Protein AF-A0A7K9Y6D8-F1 (afdb_monomer)

Solvent-accessible surface area (backbone atoms only — not comparable to full-atom values): 14291 Å² total; per-residue (Å²): 138,84,82,92,74,85,84,88,80,86,90,80,81,94,70,81,83,73,79,65,70,73,40,59,19,78,78,81,69,48,74,36,54,62,84,55,43,73,40,67,37,68,28,93,89,66,50,92,52,73,34,49,17,35,65,70,55,34,35,59,66,72,64,76,51,79,84,76,65,78,68,77,77,59,74,56,71,68,55,54,52,52,52,53,51,52,53,51,53,53,51,51,58,60,55,60,57,68,80,74,64,80,87,80,71,94,69,93,61,92,61,70,90,54,54,75,66,56,42,53,50,51,54,50,50,51,52,51,49,63,71,61,46,76,72,74,77,74,51,71,68,56,53,49,52,54,52,49,58,60,50,66,78,60,73,63,82,76,74,48,73,65,56,51,50,32,53,50,24,53,77,69,76,39,78,28,75,92,74,49,77,77,80,76,82,70,76,79,81,83,67,53,72,66,57,53,49,52,52,51,54,47,52,54,51,51,52,52,52,51,54,64,74,69,59,83,70,88,72,90,76,132

InterPro domains:
  IPR011011 Zinc finger, FYVE/PHD-type [SSF57903] (20-78)
  IPR013083 Zinc finger, RING/FYVE/PHD-type [G3DSA:3.30.40.10] (12-75)

Sequence (222 aa):
VPARCLAVLVARELTARFVSPQCGCRSCGRAFCSGCLSCSALVPRCGSAPQKVCKQCYGNLSGQESQNNSAKWSPPENYKKRVAAFEAKQKQLKGQQKADAKPFSHDGSRYRGLTKEDRAIAERLEKLREERKPKSIPSQAEIEARLAALKEDYHGPVPSTQEMEDRLAVLQGRDPPSQAPRPIHQPPDTRSLSQQTDDLLTQLAEEVSIDEHYCPGVQPQG

Organism: NCBI:txid886794

Foldseek 3Di:
DDDPDDDDDDDDDDDDPPPAPFDAALAPRDTDHPVQQPDWADDPPPPRDTDGHGPVVNCVRVVVDPDDPPVVDDPPPVVVVVVVVVVVVVVVVVVVCPPDDDDDDDDDPPCPPDDPVVVVVVVVVVVVVVVPPPPPDPDPVRVVVVVVVVVVVPPDPDDDPLSVQCVVCVVVVHHRPVPDDDPPDDPPDPDDPVVVVVVVVVVVVVVVVVVVVPDDDPDDDD

Radius of gyration: 43.81 Å; Cα contacts (8 Å, |Δi|>4): 101; chains: 1; bounding box: 120×72×81 Å

Mean predicted aligned error: 23.7 Å

Nearest PDB structures (foldseek):
  1wfk-assembly1_A  TM=7.218E-01  e=1.057E-04  Mus musculus

Structure (mmCIF, N/CA/C/O backbone):
data_AF-A0A7K9Y6D8-F1
#
_entry.id   AF-A0A7K9Y6D8-F1
#
loop_
_atom_site.group_PDB
_atom_site.id
_atom_site.type_symbol
_atom_site.label_atom_id
_atom_site.label_alt_id
_atom_site.label_comp_id
_atom_site.label_asym_id
_atom_site.label_entity_id
_atom_site.label_seq_id
_atom_site.pdbx_PDB_ins_code
_atom_site.Cartn_x
_atom_site.Cartn_y
_atom_site.Cartn_z
_atom_site.occupancy
_atom_site.B_iso_or_equiv
_atom_site.auth_seq_id
_atom_site.auth_comp_id
_atom_site.auth_asym_id
_atom_site.auth_atom_id
_atom_site.pdbx_PDB_model_num
ATOM 1 N N . VAL A 1 1 ? -9.571 -44.702 -5.728 1.00 49.19 1 VAL A N 1
ATOM 2 C CA . VAL A 1 1 ? -10.132 -44.083 -4.499 1.00 49.19 1 VAL A CA 1
ATOM 3 C C . VAL A 1 1 ? -11.332 -44.937 -4.129 1.00 49.19 1 VAL A C 1
ATOM 5 O O . VAL A 1 1 ? -12.153 -45.101 -5.023 1.00 49.19 1 VAL A O 1
ATOM 8 N N . PRO A 1 2 ? -11.394 -45.583 -2.946 1.00 44.94 2 PRO A N 1
ATOM 9 C CA . PRO A 1 2 ? -11.865 -44.827 -1.783 1.00 44.94 2 PRO A CA 1
ATOM 10 C C . PRO A 1 2 ? -11.398 -45.291 -0.383 1.00 44.94 2 PRO A C 1
ATOM 12 O O . PRO A 1 2 ? -10.948 -46.408 -0.162 1.00 44.94 2 PRO A O 1
ATOM 15 N N . ALA A 1 3 ? -11.546 -44.350 0.551 1.00 39.47 3 ALA A N 1
ATOM 16 C CA . ALA A 1 3 ? -12.047 -44.525 1.914 1.00 39.47 3 ALA A CA 1
ATOM 17 C C . ALA A 1 3 ? -11.453 -45.630 2.808 1.00 39.47 3 ALA A C 1
ATOM 19 O O . ALA A 1 3 ? -11.978 -46.733 2.911 1.00 39.47 3 ALA A O 1
ATOM 20 N N . ARG A 1 4 ? -10.500 -45.227 3.654 1.00 41.16 4 ARG A N 1
ATOM 21 C CA . ARG A 1 4 ? -10.573 -45.539 5.093 1.00 41.16 4 ARG A CA 1
ATOM 22 C C . ARG A 1 4 ? -10.458 -44.235 5.880 1.00 41.16 4 ARG A C 1
ATOM 24 O O . ARG A 1 4 ? -9.497 -43.987 6.598 1.00 41.16 4 ARG A O 1
ATOM 31 N N . CYS A 1 5 ? -11.443 -43.372 5.641 1.00 41.22 5 CYS A N 1
ATOM 32 C CA . CYS A 1 5 ? -11.816 -42.281 6.528 1.00 41.22 5 CYS A CA 1
ATOM 33 C C . CYS A 1 5 ? -12.874 -42.811 7.506 1.00 41.22 5 CYS A C 1
ATOM 35 O O . CYS A 1 5 ? -13.783 -43.520 7.089 1.00 41.22 5 CYS A O 1
ATOM 37 N N . LEU A 1 6 ? -12.745 -42.378 8.759 1.00 39.41 6 LEU A N 1
ATOM 38 C CA . LEU A 1 6 ? -13.689 -42.464 9.876 1.00 39.41 6 LEU A CA 1
ATOM 39 C C . LEU A 1 6 ? -13.806 -43.787 10.667 1.00 39.41 6 LEU A C 1
ATOM 41 O O . LEU A 1 6 ? -14.342 -44.788 10.216 1.00 39.41 6 LEU A O 1
ATOM 45 N N . ALA A 1 7 ? -13.401 -43.641 11.934 1.00 38.69 7 ALA A N 1
ATOM 46 C CA . ALA A 1 7 ? -14.009 -44.185 13.148 1.00 38.69 7 ALA A CA 1
ATOM 47 C C . ALA A 1 7 ? -13.871 -45.689 13.449 1.00 38.69 7 ALA A C 1
ATOM 49 O O . ALA A 1 7 ? -14.756 -46.491 13.174 1.00 38.69 7 ALA A O 1
ATOM 50 N N . VAL A 1 8 ? -12.835 -46.021 14.226 1.00 39.50 8 VAL A N 1
ATOM 51 C CA . VAL A 1 8 ? -13.036 -46.864 15.414 1.00 39.50 8 VAL A CA 1
ATOM 52 C C . VAL A 1 8 ? -12.776 -45.982 16.635 1.00 39.50 8 VAL A C 1
ATOM 54 O O . VAL A 1 8 ? -11.705 -45.392 16.781 1.00 39.50 8 VAL A O 1
ATOM 57 N N . LEU A 1 9 ? -13.831 -45.821 17.429 1.00 38.47 9 LEU A N 1
ATOM 58 C CA . LEU A 1 9 ? -13.939 -45.035 18.652 1.00 38.47 9 LEU A CA 1
ATOM 59 C C . LEU A 1 9 ? -13.159 -45.670 19.822 1.00 38.47 9 LEU A C 1
ATOM 61 O O . LEU A 1 9 ? -13.237 -46.872 20.027 1.00 38.47 9 LEU A O 1
ATOM 65 N N . VAL A 1 10 ? -12.481 -44.802 20.583 1.00 41.19 10 VAL A N 1
ATOM 66 C CA . VAL A 1 10 ? -12.464 -44.670 22.060 1.00 41.19 10 VAL A CA 1
ATOM 67 C C . VAL A 1 10 ? -12.110 -45.889 22.947 1.00 41.19 10 VAL A C 1
ATOM 69 O O . VAL A 1 10 ? -12.747 -46.931 22.910 1.00 41.19 10 VAL A O 1
ATOM 72 N N . ALA A 1 11 ? -11.184 -45.608 23.880 1.00 40.84 11 ALA A N 1
ATOM 73 C CA . ALA A 1 11 ? -10.841 -46.297 25.138 1.00 40.84 11 ALA A CA 1
ATOM 74 C C . ALA A 1 11 ? -9.770 -47.409 25.120 1.00 40.84 11 ALA A C 1
ATOM 76 O O . ALA A 1 11 ? -10.068 -48.599 25.105 1.00 40.84 11 ALA A O 1
ATOM 77 N N . ARG A 1 12 ? -8.506 -46.983 25.277 1.00 40.81 12 ARG A N 1
ATOM 78 C CA . ARG A 1 12 ? -7.573 -47.424 26.341 1.00 40.81 12 ARG A CA 1
ATOM 79 C C . ARG A 1 12 ? -6.311 -46.550 26.282 1.00 40.81 12 ARG A C 1
ATOM 81 O O . ARG A 1 12 ? -5.597 -46.546 25.290 1.00 40.81 12 ARG A O 1
ATOM 88 N N . GLU A 1 13 ? -6.223 -45.595 27.203 1.00 37.19 13 GLU A N 1
ATOM 89 C CA . GLU A 1 13 ? -5.230 -45.589 28.292 1.00 37.19 13 GLU A CA 1
ATOM 90 C C . GLU A 1 13 ? -3.850 -45.063 27.847 1.00 37.19 13 GLU A C 1
ATOM 92 O O . GLU A 1 13 ? -3.055 -45.744 27.207 1.00 37.19 13 GLU A O 1
ATOM 97 N N . LEU A 1 14 ? -3.630 -43.786 28.178 1.00 46.12 14 LEU A N 1
ATOM 98 C CA . LEU A 1 14 ? 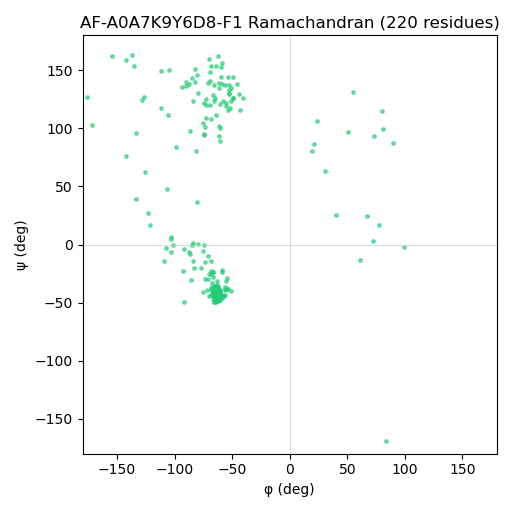-2.355 -43.128 28.478 1.00 46.12 14 LEU A CA 1
ATOM 99 C C . LEU A 1 14 ? -1.081 -43.805 27.941 1.00 46.12 14 LEU A C 1
ATOM 101 O O . LEU A 1 14 ? -0.349 -44.472 28.662 1.00 46.12 14 LEU A O 1
ATOM 105 N N . THR A 1 15 ? -0.718 -43.493 26.702 1.00 41.81 15 THR A N 1
ATOM 106 C CA . THR A 1 15 ? 0.697 -43.412 26.327 1.00 41.81 15 THR A CA 1
ATOM 107 C C . THR A 1 15 ? 0.922 -42.073 25.655 1.00 41.81 15 THR A C 1
ATOM 109 O O . THR A 1 15 ? 0.194 -41.675 24.744 1.00 41.81 15 THR A O 1
ATOM 112 N N . ALA A 1 16 ? 1.871 -41.326 26.213 1.00 40.97 16 ALA A N 1
ATOM 113 C CA . ALA A 1 16 ? 2.213 -39.970 25.836 1.00 40.97 16 ALA A CA 1
ATOM 114 C C . ALA A 1 16 ? 2.190 -39.798 24.312 1.00 40.97 16 ALA A C 1
ATOM 116 O O . ALA A 1 16 ? 2.866 -40.525 23.582 1.00 40.97 16 ALA A O 1
ATOM 117 N N . ARG A 1 17 ? 1.436 -38.803 23.829 1.00 44.88 17 ARG A N 1
ATOM 118 C CA . ARG A 1 17 ? 1.646 -38.253 22.490 1.00 44.88 17 ARG A CA 1
ATOM 119 C C . ARG A 1 17 ? 3.062 -37.693 22.477 1.00 44.88 17 ARG A C 1
ATOM 121 O O . ARG A 1 17 ? 3.279 -36.541 22.836 1.00 44.88 17 ARG A O 1
ATOM 128 N N . PHE A 1 18 ? 4.026 -38.534 22.121 1.00 43.06 18 PHE A N 1
ATOM 129 C CA . PHE A 1 18 ? 5.386 -38.121 21.847 1.00 43.06 18 PHE A CA 1
ATOM 130 C C . PHE A 1 18 ? 5.294 -37.143 20.679 1.00 43.06 18 PHE A C 1
ATOM 132 O O . PHE A 1 18 ? 5.063 -37.542 19.533 1.00 43.06 18 PHE A O 1
ATOM 139 N N . VAL A 1 19 ? 5.358 -35.847 20.993 1.00 48.31 19 VAL A N 1
ATOM 140 C CA . VAL A 1 19 ? 5.428 -34.776 20.003 1.00 48.31 19 VAL A CA 1
ATOM 141 C C . VAL A 1 19 ? 6.717 -35.021 19.237 1.00 48.31 19 VAL A C 1
ATOM 143 O O . VAL A 1 19 ? 7.806 -34.660 19.670 1.00 48.31 19 VAL A O 1
ATOM 146 N N . SER A 1 20 ? 6.592 -35.736 18.123 1.00 55.34 20 SER A N 1
ATOM 147 C CA . SER A 1 20 ? 7.720 -36.013 17.252 1.00 55.34 20 SER A CA 1
ATOM 148 C C . SER A 1 20 ? 8.233 -34.668 16.743 1.00 55.34 20 SER A C 1
ATOM 150 O O . SER A 1 20 ? 7.406 -33.837 16.350 1.00 55.34 20 SER A O 1
ATOM 15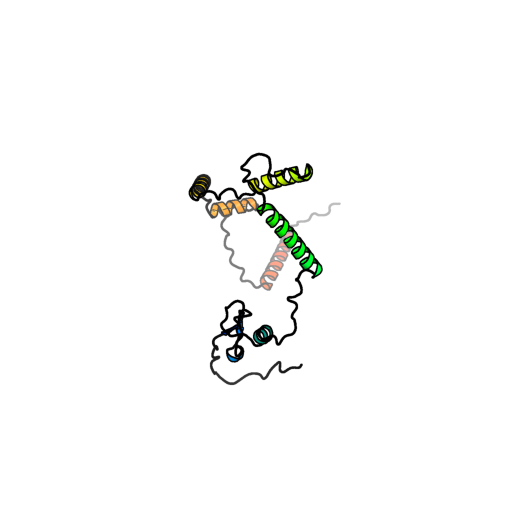2 N N . PRO A 1 21 ? 9.555 -34.428 16.752 1.00 59.88 21 PRO A N 1
ATOM 153 C CA . PRO A 1 21 ? 10.119 -33.160 16.315 1.00 59.88 21 PRO A CA 1
ATOM 154 C C . PRO A 1 21 ? 9.577 -32.828 14.925 1.00 59.88 21 PRO A C 1
ATOM 156 O O . PRO A 1 21 ? 9.751 -33.597 13.973 1.00 59.88 21 PRO A O 1
ATOM 159 N N . GLN A 1 22 ? 8.847 -31.715 14.827 1.00 67.31 22 GLN A N 1
ATOM 160 C CA . GLN A 1 22 ? 8.249 -31.284 13.572 1.00 67.31 22 GLN A CA 1
ATOM 161 C C . GLN A 1 22 ? 9.382 -30.876 12.640 1.00 67.31 22 GLN A C 1
ATOM 163 O O . GLN A 1 22 ? 10.055 -29.868 12.847 1.00 67.31 22 GLN A O 1
ATOM 168 N N . CYS A 1 23 ? 9.626 -31.697 11.627 1.00 75.94 23 CYS A N 1
ATOM 169 C CA . CYS A 1 23 ? 10.663 -31.433 10.649 1.00 75.94 23 CYS A CA 1
ATOM 170 C C . CYS A 1 23 ? 10.039 -30.625 9.501 1.00 75.94 23 CYS A C 1
ATOM 172 O O . CYS A 1 23 ? 8.921 -30.898 9.057 1.00 75.94 23 CYS A O 1
ATOM 174 N N . GLY A 1 24 ? 10.742 -29.595 9.034 1.00 83.94 24 GLY A N 1
ATOM 175 C CA . GLY A 1 24 ? 10.270 -28.722 7.958 1.00 83.94 24 GLY A CA 1
ATOM 176 C C . GLY A 1 24 ? 10.761 -29.184 6.587 1.00 83.94 24 GLY A C 1
ATOM 177 O O . GLY A 1 24 ? 11.941 -29.487 6.414 1.00 83.94 24 GLY A O 1
ATOM 178 N N . CYS A 1 25 ? 9.882 -29.193 5.582 1.00 87.81 25 CYS A N 1
ATOM 179 C CA . CYS A 1 25 ? 10.305 -29.361 4.193 1.00 87.81 25 CYS A CA 1
ATOM 180 C C . CYS A 1 25 ? 10.992 -28.083 3.691 1.00 87.81 25 CYS A C 1
ATOM 182 O O . CYS A 1 25 ? 10.353 -27.039 3.579 1.00 87.81 25 CYS A O 1
ATOM 184 N N . ARG A 1 26 ? 12.263 -28.177 3.280 1.00 86.12 26 ARG A N 1
ATOM 185 C CA . ARG A 1 26 ? 13.044 -27.028 2.771 1.00 86.12 26 ARG A CA 1
ATOM 186 C C . ARG A 1 26 ? 12.567 -26.490 1.409 1.00 86.12 26 ARG A C 1
ATOM 188 O O . ARG A 1 26 ? 12.956 -25.397 1.019 1.00 86.12 26 ARG A O 1
ATOM 195 N N . SER A 1 27 ? 11.728 -27.242 0.689 1.00 84.50 27 SER A N 1
ATOM 196 C CA . SER A 1 27 ? 11.192 -26.858 -0.627 1.00 84.50 27 SER A CA 1
ATOM 197 C C . SER A 1 27 ? 9.850 -26.115 -0.537 1.00 84.50 27 SER A C 1
ATOM 199 O O . SER A 1 27 ? 9.723 -25.047 -1.127 1.00 84.50 27 SER A O 1
ATOM 201 N N . CYS A 1 28 ? 8.865 -26.629 0.217 1.00 87.25 28 CYS A N 1
ATOM 202 C CA . CYS A 1 28 ? 7.537 -26.003 0.342 1.00 87.25 28 CYS A CA 1
ATOM 203 C C . CYS A 1 28 ? 7.257 -25.339 1.701 1.00 87.25 28 CYS A C 1
ATOM 205 O O . CYS A 1 28 ? 6.167 -24.811 1.890 1.00 87.25 28 CYS A O 1
ATOM 207 N N . GLY A 1 29 ? 8.175 -25.423 2.669 1.00 85.12 29 GLY A N 1
ATOM 208 C CA . GLY A 1 29 ? 8.052 -24.777 3.983 1.00 85.12 29 GLY A CA 1
ATOM 209 C C . GLY A 1 29 ? 7.022 -25.389 4.940 1.00 85.12 29 GLY A C 1
ATOM 210 O O . GLY A 1 29 ? 6.830 -24.869 6.031 1.00 85.12 29 GLY A O 1
ATOM 211 N N . ARG A 1 30 ? 6.357 -26.490 4.566 1.00 85.94 30 ARG A N 1
ATOM 212 C CA . ARG A 1 30 ? 5.364 -27.166 5.421 1.00 85.94 30 ARG A CA 1
ATOM 213 C C . ARG A 1 30 ? 6.040 -28.067 6.457 1.00 85.94 30 ARG A C 1
ATOM 215 O O . ARG A 1 30 ? 7.074 -28.675 6.161 1.00 85.94 30 ARG A O 1
ATOM 222 N N . ALA A 1 31 ? 5.433 -28.166 7.638 1.00 85.75 31 ALA A N 1
ATOM 223 C CA . ALA A 1 31 ? 5.846 -29.072 8.705 1.00 85.75 31 ALA A CA 1
ATOM 224 C C . ALA A 1 31 ? 5.287 -30.481 8.472 1.00 85.75 31 ALA A C 1
ATOM 226 O O . ALA A 1 31 ? 4.148 -30.651 8.038 1.00 85.75 31 ALA A O 1
ATOM 227 N N . PHE A 1 32 ? 6.102 -31.491 8.754 1.00 83.56 32 PHE A N 1
ATOM 228 C CA . PHE A 1 32 ? 5.767 -32.892 8.546 1.00 83.56 32 PHE A CA 1
ATOM 229 C C . PHE A 1 32 ? 6.332 -33.760 9.674 1.00 83.56 32 PHE A C 1
ATOM 231 O O . PHE A 1 32 ? 7.295 -33.396 10.354 1.00 83.56 32 PHE A O 1
ATOM 238 N N . CYS A 1 33 ? 5.748 -34.948 9.837 1.00 85.19 33 CYS A N 1
ATOM 239 C CA . CYS A 1 33 ? 6.292 -35.978 10.711 1.00 85.19 33 CYS A CA 1
ATOM 240 C C . CYS A 1 33 ? 7.667 -36.460 10.204 1.00 85.19 33 CYS A C 1
ATOM 242 O O . CYS A 1 33 ? 7.935 -36.417 9.001 1.00 85.19 33 CYS A O 1
ATOM 244 N N . SER A 1 34 ? 8.534 -36.968 11.082 1.00 78.50 34 SER A N 1
ATOM 245 C CA . SER A 1 34 ? 9.851 -37.502 10.685 1.00 78.50 34 SER A CA 1
ATOM 246 C C . SER A 1 34 ? 9.744 -38.615 9.629 1.00 78.50 34 SER A C 1
ATOM 248 O O . SER A 1 34 ? 10.498 -38.616 8.658 1.00 78.50 34 SER A O 1
ATOM 250 N N . GLY A 1 35 ? 8.742 -39.497 9.738 1.00 78.31 35 GLY A N 1
ATOM 251 C CA . GLY A 1 35 ? 8.457 -40.537 8.735 1.00 78.31 35 GLY A CA 1
ATOM 252 C C . GLY A 1 35 ? 7.942 -39.999 7.390 1.00 78.31 35 GLY A C 1
ATOM 253 O O . GLY A 1 35 ? 8.091 -40.637 6.351 1.00 78.31 35 GLY A O 1
ATOM 254 N N . CYS A 1 36 ? 7.372 -38.796 7.390 1.00 79.56 36 CYS A N 1
ATOM 255 C CA . CYS A 1 36 ? 6.833 -38.119 6.217 1.00 79.56 36 CYS A CA 1
ATOM 256 C C . CYS A 1 36 ? 7.941 -37.379 5.426 1.00 79.56 36 CYS A C 1
ATOM 258 O O . CYS A 1 36 ? 7.768 -37.095 4.238 1.00 79.56 36 CYS A O 1
ATOM 260 N N . LEU A 1 37 ? 9.083 -37.093 6.070 1.00 83.62 37 LEU A N 1
ATOM 261 C CA . LEU A 1 37 ? 10.287 -36.459 5.508 1.00 83.62 37 LEU A CA 1
ATOM 262 C C . LEU A 1 37 ? 11.436 -37.463 5.319 1.00 83.62 37 LEU A C 1
ATOM 264 O O . LEU A 1 37 ? 12.589 -37.223 5.685 1.00 83.62 37 LEU A O 1
ATOM 268 N N . SER A 1 38 ? 11.137 -38.613 4.722 1.00 79.88 38 SER A N 1
ATOM 269 C CA . SER A 1 38 ? 12.160 -39.611 4.398 1.00 79.88 38 SER A CA 1
ATOM 270 C C . SER A 1 38 ? 13.039 -39.195 3.209 1.00 79.88 38 SER A C 1
ATOM 272 O O . SER A 1 38 ? 14.219 -39.541 3.171 1.00 79.88 38 SER A O 1
ATOM 274 N N . CYS A 1 39 ? 12.497 -38.412 2.274 1.00 83.75 39 CYS A N 1
ATOM 275 C CA . CYS A 1 39 ? 13.136 -38.069 1.006 1.00 83.75 39 CYS A CA 1
ATOM 276 C C . CYS A 1 39 ? 14.087 -36.861 1.112 1.00 83.75 39 CYS A C 1
ATOM 278 O O . CYS A 1 39 ? 13.799 -35.884 1.806 1.00 83.75 39 CYS A O 1
ATOM 280 N N . SER A 1 40 ? 15.201 -36.904 0.375 1.00 87.06 40 SER A N 1
ATOM 281 C CA . SER A 1 40 ? 16.174 -35.806 0.283 1.00 87.06 40 SER A CA 1
ATOM 282 C C . SER A 1 40 ? 16.426 -35.444 -1.179 1.00 87.06 40 SER A C 1
ATOM 284 O O . SER A 1 40 ? 16.760 -36.323 -1.964 1.00 87.06 40 SER A O 1
ATOM 286 N N . ALA A 1 41 ? 16.287 -34.170 -1.547 1.00 86.88 41 ALA A N 1
ATOM 287 C CA . ALA A 1 41 ? 16.523 -33.681 -2.908 1.00 86.88 41 ALA A CA 1
ATOM 288 C C . ALA A 1 41 ? 17.294 -32.360 -2.896 1.00 86.88 41 ALA A C 1
ATOM 290 O O . ALA A 1 41 ? 17.352 -31.663 -1.880 1.00 86.88 41 ALA A O 1
ATOM 291 N N . LEU A 1 42 ? 17.871 -32.007 -4.043 1.00 87.31 42 LEU A N 1
ATOM 292 C CA . LEU A 1 42 ? 18.534 -30.724 -4.219 1.00 87.31 42 LEU A CA 1
ATOM 293 C C . LEU A 1 42 ? 17.505 -29.584 -4.214 1.00 87.31 42 LEU A C 1
ATOM 295 O O . LEU A 1 42 ? 16.580 -29.532 -5.017 1.00 87.31 42 LEU A O 1
ATOM 299 N N . VAL A 1 43 ? 17.705 -28.702 -3.240 1.00 83.56 43 VAL A N 1
ATOM 300 C CA . VAL A 1 43 ? 17.106 -27.393 -2.976 1.00 83.56 43 VAL A CA 1
ATOM 301 C C . VAL A 1 43 ? 17.551 -26.224 -3.870 1.00 83.56 43 VAL A C 1
ATOM 303 O O . VAL A 1 43 ? 18.525 -25.615 -3.439 1.00 83.56 43 VAL A O 1
ATOM 306 N N . PRO A 1 44 ? 16.936 -25.776 -4.993 1.00 81.44 44 PRO A N 1
ATOM 307 C CA . PRO A 1 44 ? 17.472 -24.606 -5.721 1.00 81.44 44 PRO A CA 1
ATOM 308 C C . PRO A 1 44 ? 17.654 -23.357 -4.837 1.00 81.44 44 PRO A C 1
ATOM 310 O O . PRO A 1 44 ? 18.545 -22.547 -5.060 1.00 81.44 44 PRO A O 1
ATOM 313 N N . ARG A 1 45 ? 16.833 -23.234 -3.784 1.00 75.75 45 ARG A N 1
ATOM 314 C CA . ARG A 1 45 ? 16.897 -22.162 -2.777 1.00 75.75 45 ARG A CA 1
ATOM 315 C C . ARG A 1 45 ? 17.900 -22.393 -1.638 1.00 75.75 45 ARG A C 1
ATOM 317 O O . ARG A 1 45 ? 18.148 -21.471 -0.873 1.00 75.75 45 ARG A O 1
ATOM 324 N N . CYS A 1 46 ? 18.417 -23.608 -1.469 1.00 72.19 46 CYS A N 1
ATOM 325 C CA . CYS A 1 46 ? 19.230 -24.017 -0.315 1.00 72.19 46 CYS A CA 1
ATOM 326 C C . CYS A 1 46 ? 20.630 -24.528 -0.707 1.00 72.19 46 CYS A C 1
ATOM 328 O O . CYS A 1 46 ? 21.289 -25.173 0.105 1.00 72.19 46 CYS A O 1
ATOM 330 N N . GLY A 1 47 ? 21.085 -24.232 -1.929 1.00 72.31 47 GLY A N 1
ATOM 331 C CA . GLY A 1 47 ? 22.412 -24.597 -2.428 1.00 72.31 47 GLY A CA 1
ATOM 332 C C . GLY A 1 47 ? 22.504 -26.019 -2.997 1.00 72.31 47 GLY A C 1
ATOM 333 O O . GLY A 1 47 ? 21.500 -26.693 -3.219 1.00 72.31 47 GLY A O 1
ATOM 334 N N . SER A 1 48 ? 23.734 -26.476 -3.246 1.00 75.00 48 SER A N 1
ATOM 335 C CA . SER A 1 48 ? 24.045 -27.777 -3.866 1.00 75.00 48 SER A CA 1
ATOM 336 C C . SER A 1 48 ? 23.970 -28.976 -2.910 1.00 75.00 48 SER A C 1
ATOM 338 O O . SER A 1 48 ? 24.221 -30.103 -3.328 1.00 75.00 48 SER A O 1
ATOM 340 N N . ALA A 1 49 ? 23.629 -28.766 -1.636 1.00 83.88 49 ALA A N 1
ATOM 341 C CA . ALA A 1 49 ? 23.512 -29.843 -0.658 1.00 83.88 49 ALA A CA 1
ATOM 342 C C . ALA A 1 49 ? 22.099 -30.461 -0.669 1.00 83.88 49 ALA A C 1
ATOM 344 O O . ALA A 1 49 ? 21.107 -29.722 -0.697 1.00 83.88 49 ALA A O 1
ATOM 345 N N . PRO A 1 50 ? 21.966 -31.799 -0.591 1.00 86.06 50 PRO A N 1
ATOM 346 C CA . PRO A 1 50 ? 20.666 -32.456 -0.523 1.00 86.06 50 PRO A CA 1
ATOM 347 C C . PRO A 1 50 ? 19.940 -32.082 0.773 1.00 86.06 50 PRO A C 1
ATOM 349 O O . PRO A 1 50 ? 20.465 -32.239 1.873 1.00 86.06 50 PRO A O 1
ATOM 352 N N . GLN A 1 51 ? 18.710 -31.594 0.638 1.00 87.62 51 GLN A N 1
ATOM 353 C CA . GLN A 1 51 ? 17.871 -31.160 1.749 1.00 87.62 51 GLN A CA 1
ATOM 354 C C . GLN A 1 51 ? 16.674 -32.087 1.931 1.00 87.62 51 GLN A C 1
ATOM 356 O O . GLN A 1 51 ? 16.131 -32.625 0.965 1.00 87.62 51 GLN A O 1
ATOM 361 N N . LYS A 1 52 ? 16.219 -32.228 3.179 1.00 90.12 52 LYS A N 1
ATOM 362 C CA . LYS A 1 52 ? 15.019 -32.999 3.519 1.00 90.12 52 LYS A CA 1
ATOM 363 C C . LYS A 1 52 ? 13.766 -32.349 2.928 1.00 90.12 52 LYS A C 1
ATOM 365 O O . LYS A 1 52 ? 13.463 -31.176 3.177 1.00 90.12 52 LYS A O 1
ATOM 370 N N . VAL A 1 53 ? 13.029 -33.124 2.138 1.00 90.00 53 VAL A N 1
ATOM 371 C CA . VAL A 1 53 ? 11.827 -32.680 1.428 1.00 90.00 53 VAL A CA 1
ATOM 372 C C . VAL A 1 53 ? 10.696 -33.699 1.540 1.00 90.00 53 VAL A C 1
ATOM 374 O O . VAL A 1 53 ? 10.922 -34.891 1.731 1.00 90.00 53 VAL A O 1
ATOM 377 N N . CYS A 1 54 ? 9.449 -33.229 1.444 1.00 89.31 54 CYS A N 1
ATOM 378 C CA . CYS A 1 54 ? 8.290 -34.121 1.422 1.00 89.31 54 CYS A CA 1
ATOM 379 C C . CYS A 1 54 ? 8.235 -34.910 0.105 1.00 89.31 54 CYS A C 1
ATOM 381 O O . CYS A 1 54 ? 8.808 -34.476 -0.894 1.00 89.31 54 CYS A O 1
ATOM 383 N N . LYS A 1 55 ? 7.507 -36.033 0.080 1.00 86.12 55 LYS A N 1
ATOM 384 C CA . LYS A 1 55 ? 7.384 -36.900 -1.110 1.00 86.12 55 LYS A CA 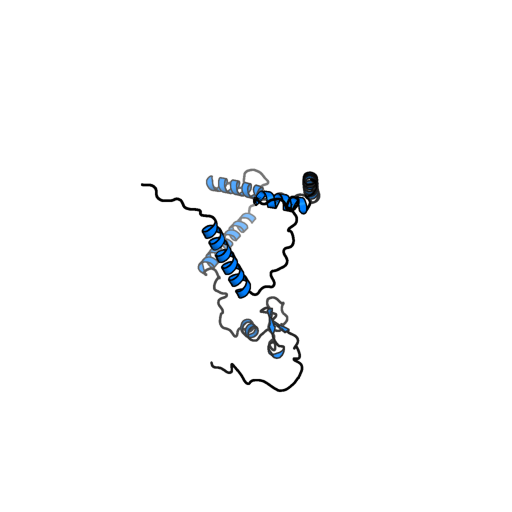1
ATOM 385 C C . LYS A 1 55 ? 6.921 -36.147 -2.366 1.00 86.12 55 LYS A C 1
ATOM 387 O O . LYS A 1 55 ? 7.471 -36.375 -3.436 1.00 86.12 55 LYS A O 1
ATOM 392 N N . GLN A 1 56 ? 5.997 -35.193 -2.221 1.00 85.25 56 GLN A N 1
ATOM 393 C CA . GLN A 1 56 ? 5.536 -34.361 -3.340 1.00 85.25 56 GLN A CA 1
ATOM 394 C C . GLN A 1 56 ? 6.659 -33.479 -3.902 1.00 85.25 56 GLN A C 1
ATOM 396 O O . GLN A 1 56 ? 6.902 -33.445 -5.103 1.00 85.25 56 GLN A O 1
ATOM 401 N N . CYS A 1 57 ? 7.379 -32.770 -3.028 1.00 86.94 57 CYS A N 1
ATOM 402 C CA . CYS A 1 57 ? 8.514 -31.948 -3.442 1.00 86.94 57 CYS A CA 1
ATOM 403 C C . CYS A 1 57 ? 9.649 -32.799 -4.009 1.00 86.94 57 CYS A C 1
ATOM 405 O O . CYS A 1 57 ? 10.302 -32.373 -4.951 1.00 86.94 57 CYS A O 1
ATOM 407 N N . TYR A 1 58 ? 9.875 -33.993 -3.461 1.00 88.81 58 TYR A N 1
ATOM 408 C CA . TYR A 1 58 ? 10.846 -34.933 -3.999 1.00 88.81 58 TYR A CA 1
ATOM 409 C C . TYR A 1 58 ? 10.497 -35.335 -5.437 1.00 88.81 58 TYR A C 1
ATOM 411 O O . TYR A 1 58 ? 11.367 -35.235 -6.292 1.00 88.81 58 TYR A O 1
ATOM 419 N N . GLY A 1 59 ? 9.242 -35.696 -5.736 1.00 86.25 59 GLY A N 1
ATOM 420 C CA . GLY A 1 59 ? 8.793 -36.016 -7.102 1.00 86.25 59 GLY A CA 1
ATOM 421 C C . GLY A 1 59 ? 8.948 -34.848 -8.083 1.00 86.25 59 GLY A C 1
ATOM 422 O O . GLY A 1 59 ? 9.481 -35.023 -9.178 1.00 86.25 59 GLY A O 1
ATOM 423 N N . ASN A 1 60 ? 8.598 -33.635 -7.643 1.00 84.62 60 ASN A N 1
ATOM 424 C CA . ASN A 1 60 ? 8.771 -32.412 -8.434 1.00 84.62 60 ASN A CA 1
ATOM 425 C C . ASN A 1 60 ? 10.246 -32.075 -8.717 1.00 84.62 60 ASN A C 1
ATOM 427 O O . ASN A 1 60 ? 10.570 -31.590 -9.796 1.00 84.62 60 ASN A O 1
ATOM 431 N N . LEU A 1 61 ? 11.143 -32.304 -7.751 1.00 83.94 61 LEU A N 1
ATOM 432 C CA . LEU A 1 61 ? 12.568 -31.967 -7.869 1.00 83.94 61 LEU A CA 1
ATOM 433 C C . LEU A 1 61 ? 13.394 -33.061 -8.559 1.00 83.94 61 LEU A C 1
ATOM 435 O O . LEU A 1 61 ? 14.385 -32.748 -9.209 1.00 83.94 61 LEU A O 1
ATOM 439 N N . SER A 1 62 ? 13.003 -34.330 -8.420 1.00 77.88 62 SER A N 1
ATOM 440 C CA . SER A 1 62 ? 13.660 -35.480 -9.066 1.00 77.88 62 SER A CA 1
ATOM 441 C C . SER A 1 62 ? 13.182 -35.728 -10.501 1.00 77.88 62 SER A C 1
ATOM 443 O O . SER A 1 62 ? 13.660 -36.650 -11.154 1.00 77.88 62 SER A O 1
ATOM 445 N N . GLY A 1 63 ? 12.275 -34.890 -11.014 1.00 68.44 63 GLY A N 1
ATOM 446 C CA . GLY A 1 63 ? 11.839 -34.929 -12.409 1.00 68.44 63 GLY A CA 1
ATOM 447 C C . GLY A 1 63 ? 10.852 -36.049 -12.740 1.00 68.44 63 GLY A C 1
ATOM 448 O O . GLY A 1 63 ? 10.660 -36.341 -13.916 1.00 68.44 63 GLY A O 1
ATOM 449 N N . GLN A 1 64 ? 10.213 -36.667 -11.739 1.00 58.06 64 GLN A N 1
ATOM 450 C CA . GLN A 1 64 ? 9.227 -37.730 -11.971 1.00 58.06 64 GLN A CA 1
ATOM 451 C C . GLN A 1 64 ? 7.801 -37.195 -12.204 1.00 58.06 64 GLN A C 1
ATOM 453 O O . GLN A 1 64 ? 6.922 -37.954 -12.603 1.00 58.06 64 GLN A O 1
ATOM 458 N N . GLU A 1 65 ? 7.564 -35.891 -12.008 1.00 49.94 65 GLU A N 1
ATOM 459 C CA . GLU A 1 65 ? 6.279 -35.247 -12.295 1.00 49.94 65 GLU A CA 1
ATOM 460 C C . GLU A 1 65 ? 6.373 -34.392 -13.571 1.00 49.94 65 GLU A C 1
ATOM 462 O O . GLU A 1 65 ? 7.077 -33.384 -13.658 1.00 49.94 65 GLU A O 1
ATOM 467 N N . SER A 1 66 ? 5.665 -34.867 -14.591 1.00 55.09 66 SER A N 1
ATOM 468 C CA . SER A 1 66 ? 5.495 -34.308 -15.928 1.00 55.09 66 SER A CA 1
ATOM 469 C C . SER A 1 66 ? 5.263 -32.794 -15.937 1.00 55.09 66 SER A C 1
ATOM 471 O O . SER A 1 66 ? 4.234 -32.322 -15.463 1.00 55.09 66 SER A O 1
ATOM 473 N N . GLN A 1 67 ? 6.212 -32.062 -16.537 1.00 56.94 67 GLN A N 1
ATOM 474 C CA . GLN A 1 67 ? 6.047 -30.756 -17.200 1.00 56.94 67 GLN A CA 1
ATOM 475 C C . GLN A 1 67 ? 4.938 -29.868 -16.605 1.00 56.94 67 GLN A C 1
ATOM 477 O O . GLN A 1 67 ? 3.961 -29.513 -17.266 1.00 56.94 67 GLN A O 1
ATOM 482 N N . ASN A 1 68 ? 5.092 -29.470 -15.343 1.00 55.78 68 ASN A N 1
ATOM 483 C CA . ASN A 1 68 ? 4.142 -28.571 -14.702 1.00 55.78 68 ASN A CA 1
ATOM 484 C C . ASN A 1 68 ? 4.456 -27.119 -15.099 1.00 55.78 68 ASN A C 1
ATOM 486 O O . ASN A 1 68 ? 5.152 -26.404 -14.389 1.00 55.78 68 ASN A O 1
ATOM 490 N N . ASN A 1 69 ? 4.005 -26.727 -16.297 1.00 55.69 69 ASN A N 1
ATOM 491 C CA . ASN A 1 69 ? 3.629 -25.371 -16.731 1.00 55.69 69 ASN A CA 1
ATOM 492 C C . ASN A 1 69 ? 4.484 -24.156 -16.290 1.00 55.69 69 ASN A C 1
ATOM 494 O O . ASN A 1 69 ? 4.001 -23.026 -16.335 1.00 55.69 69 ASN A O 1
ATOM 498 N N . SER A 1 70 ? 5.770 -24.316 -15.970 1.00 49.12 70 SER A N 1
ATOM 499 C CA . SER A 1 70 ? 6.690 -23.176 -15.826 1.00 49.12 70 SER A CA 1
ATOM 500 C C . SER A 1 70 ? 7.013 -22.527 -17.182 1.00 49.12 70 SER A C 1
ATOM 502 O O . SER A 1 70 ? 7.569 -21.433 -17.232 1.00 49.12 70 SER A O 1
ATOM 504 N N . ALA A 1 71 ? 6.614 -23.174 -18.283 1.00 54.34 71 ALA A N 1
ATOM 505 C CA . ALA A 1 71 ? 6.606 -22.625 -19.634 1.00 54.34 71 ALA A CA 1
ATOM 506 C C . ALA A 1 71 ? 5.456 -21.633 -19.902 1.00 54.34 71 ALA A C 1
ATOM 508 O O . ALA A 1 71 ? 5.447 -21.021 -20.968 1.00 54.34 71 ALA A O 1
ATOM 509 N N . LYS A 1 72 ? 4.510 -21.425 -18.966 1.00 56.56 72 LYS A N 1
ATOM 510 C CA . LYS A 1 72 ? 3.351 -20.540 -19.201 1.00 56.56 72 LYS A CA 1
ATOM 511 C C . LYS A 1 72 ? 3.724 -19.101 -19.543 1.00 56.56 72 LYS A C 1
ATOM 513 O O . LYS A 1 72 ? 2.914 -18.426 -20.159 1.00 56.56 72 LYS A O 1
ATOM 518 N N . TRP A 1 73 ? 4.925 -18.642 -19.192 1.00 56.56 73 TRP A N 1
ATOM 519 C CA . TRP A 1 73 ? 5.347 -17.273 -19.487 1.00 56.56 73 TRP A CA 1
ATOM 520 C C . TRP A 1 73 ? 6.754 -17.172 -20.078 1.00 56.56 73 TRP A C 1
ATOM 522 O O . TRP A 1 73 ? 7.520 -16.266 -19.764 1.00 56.56 73 TRP A O 1
ATOM 532 N N . SER A 1 74 ? 7.117 -18.103 -20.963 1.00 66.50 74 SER A N 1
ATOM 533 C CA . SER A 1 74 ? 8.180 -17.803 -21.924 1.00 66.50 74 SER A CA 1
ATOM 534 C C . SER A 1 74 ? 7.594 -16.971 -23.066 1.00 66.50 74 SER A C 1
ATOM 536 O O . SER A 1 74 ? 6.581 -17.380 -23.634 1.00 66.50 74 SER A O 1
ATOM 538 N N . PRO A 1 75 ? 8.210 -15.836 -23.447 1.00 73.81 75 PRO A N 1
ATOM 539 C CA . PRO A 1 75 ? 7.787 -15.098 -24.628 1.00 73.81 75 PRO A CA 1
ATOM 540 C C . PRO A 1 75 ? 7.766 -16.020 -25.856 1.00 73.81 75 PRO A C 1
ATOM 542 O O . PRO A 1 75 ? 8.646 -16.885 -25.959 1.00 73.81 75 PRO A O 1
ATOM 545 N N . PRO A 1 76 ? 6.813 -15.846 -26.792 1.00 87.06 76 PRO A N 1
ATOM 546 C CA . PRO A 1 76 ? 6.756 -16.640 -28.013 1.00 87.06 76 PRO A CA 1
ATOM 547 C C . PRO A 1 76 ? 8.114 -16.686 -28.714 1.00 87.06 76 PRO A C 1
ATOM 549 O O . PRO A 1 76 ? 8.842 -15.694 -28.745 1.00 87.06 76 PRO A O 1
ATOM 552 N N . GLU A 1 77 ? 8.451 -17.821 -29.319 1.00 85.88 77 GLU A N 1
ATOM 553 C CA . GLU A 1 77 ? 9.778 -18.051 -29.909 1.00 85.88 77 GLU A CA 1
ATOM 554 C C . GLU A 1 77 ? 10.165 -16.977 -30.944 1.00 85.88 77 GLU A C 1
ATOM 556 O O . GLU A 1 77 ? 11.319 -16.565 -31.058 1.00 85.88 77 GLU A O 1
ATOM 561 N N . ASN A 1 78 ? 9.167 -16.436 -31.643 1.00 89.44 78 ASN A N 1
ATOM 562 C CA . ASN A 1 78 ? 9.340 -15.346 -32.596 1.00 89.44 78 ASN A CA 1
ATOM 563 C C . ASN A 1 78 ? 9.814 -14.036 -31.925 1.00 89.44 78 ASN A C 1
ATOM 565 O O . ASN A 1 78 ? 10.675 -13.334 -32.454 1.00 89.44 78 ASN A O 1
ATOM 569 N N . TYR A 1 79 ? 9.321 -13.733 -30.719 1.00 90.56 79 TYR A N 1
ATOM 570 C CA . TYR A 1 79 ? 9.768 -12.581 -29.932 1.00 90.56 79 TYR A CA 1
ATOM 571 C C . TYR A 1 79 ? 11.238 -12.725 -29.525 1.00 90.56 79 TYR A C 1
ATOM 573 O O . TYR A 1 79 ? 12.016 -11.794 -29.721 1.00 90.56 79 TYR A O 1
ATOM 581 N N . LYS A 1 80 ? 11.644 -13.905 -29.037 1.00 91.56 80 LYS A N 1
ATOM 582 C CA . LYS A 1 80 ? 13.041 -14.170 -28.654 1.00 91.56 80 LYS A CA 1
ATOM 583 C C . LYS A 1 80 ? 13.996 -13.974 -29.833 1.00 91.56 80 LYS A C 1
ATOM 585 O O . LYS A 1 80 ? 15.016 -13.304 -29.690 1.00 91.56 80 LYS A O 1
ATOM 590 N N . LYS A 1 81 ? 13.629 -14.482 -31.015 1.00 92.81 81 LYS A N 1
ATOM 591 C CA . LYS A 1 81 ? 14.407 -14.298 -32.252 1.00 92.81 81 LYS A CA 1
ATOM 592 C C . LYS A 1 81 ? 14.521 -12.827 -32.650 1.00 92.81 81 LYS A C 1
ATOM 594 O O . LYS A 1 81 ? 15.611 -12.375 -32.991 1.00 92.81 81 LYS A O 1
ATOM 599 N N . ARG A 1 82 ? 13.424 -12.063 -32.562 1.00 93.12 82 ARG A N 1
ATOM 600 C CA . ARG A 1 82 ? 13.431 -10.617 -32.836 1.00 93.12 82 ARG A CA 1
ATOM 601 C C . ARG A 1 82 ? 14.358 -9.866 -31.884 1.00 93.12 82 ARG A C 1
ATOM 603 O O . ARG A 1 82 ? 15.168 -9.073 -32.351 1.00 93.12 82 ARG A O 1
ATOM 610 N N . VAL A 1 83 ? 14.274 -10.134 -30.582 1.00 91.19 83 VAL A N 1
ATOM 611 C CA . VAL A 1 83 ? 15.129 -9.487 -29.572 1.00 91.19 83 VAL A CA 1
ATOM 612 C C . VAL A 1 83 ? 16.603 -9.814 -29.811 1.00 91.19 83 VAL A C 1
ATOM 614 O O . VAL A 1 83 ? 17.413 -8.897 -29.911 1.00 91.19 83 VAL A O 1
ATOM 617 N N . ALA A 1 84 ? 16.944 -11.088 -30.017 1.00 91.12 84 ALA A N 1
ATOM 618 C CA . ALA A 1 84 ? 18.319 -11.500 -30.296 1.00 91.12 84 ALA A CA 1
ATOM 619 C C . ALA A 1 84 ? 18.879 -10.851 -31.577 1.00 91.12 84 ALA A C 1
ATOM 621 O O . ALA A 1 84 ? 20.025 -10.402 -31.601 1.00 91.12 84 ALA A O 1
ATOM 622 N N . ALA A 1 85 ? 18.064 -10.735 -32.632 1.00 91.56 85 ALA A N 1
ATOM 623 C CA . ALA A 1 85 ? 18.452 -10.046 -33.862 1.00 91.56 85 ALA A CA 1
ATOM 624 C C . ALA A 1 85 ? 18.677 -8.538 -33.645 1.00 91.56 85 ALA A C 1
ATOM 626 O O . ALA A 1 85 ? 19.625 -7.973 -34.196 1.00 91.56 85 ALA A O 1
ATOM 627 N N . PHE A 1 86 ? 17.845 -7.881 -32.829 1.00 88.00 86 PHE A N 1
ATOM 628 C CA . PHE A 1 86 ? 18.036 -6.474 -32.461 1.00 88.00 86 PHE A CA 1
ATOM 629 C C . PHE A 1 86 ? 19.316 -6.261 -31.646 1.00 88.00 86 PHE A C 1
ATOM 631 O O . PHE A 1 86 ? 20.088 -5.350 -31.950 1.00 88.00 86 PHE A O 1
ATOM 638 N N . GLU A 1 87 ? 19.590 -7.120 -30.666 1.00 90.12 87 GLU A N 1
ATOM 639 C CA . GLU A 1 87 ? 20.823 -7.064 -29.877 1.00 90.12 87 GLU A CA 1
ATOM 640 C C . GLU A 1 87 ? 22.068 -7.310 -30.739 1.00 90.12 87 GLU A C 1
ATOM 642 O O . GLU A 1 87 ? 23.073 -6.613 -30.587 1.00 90.12 87 GLU A O 1
ATOM 647 N N . ALA A 1 88 ? 22.004 -8.252 -31.686 1.00 88.19 88 ALA A N 1
ATOM 648 C CA . ALA A 1 88 ? 23.084 -8.501 -32.639 1.00 88.19 88 ALA A CA 1
ATOM 649 C C . ALA A 1 88 ? 23.355 -7.272 -33.526 1.00 88.19 88 ALA A C 1
ATOM 651 O O . ALA A 1 88 ? 24.509 -6.861 -33.663 1.00 88.19 88 ALA A O 1
ATOM 652 N N . LYS A 1 89 ? 22.308 -6.622 -34.056 1.00 87.38 89 LYS A N 1
ATOM 653 C CA . LYS A 1 89 ? 22.443 -5.371 -34.825 1.00 87.38 89 LYS A CA 1
ATOM 654 C C . LYS A 1 89 ? 23.043 -4.239 -33.990 1.00 87.38 89 LYS A C 1
ATOM 656 O O . LYS A 1 89 ? 23.926 -3.527 -34.461 1.00 87.38 89 LYS A O 1
ATOM 661 N N . GLN A 1 90 ? 22.621 -4.093 -32.735 1.00 82.44 90 GLN A N 1
ATOM 662 C CA . GLN A 1 90 ? 23.165 -3.070 -31.842 1.00 82.44 90 GLN A CA 1
ATOM 663 C C . GLN A 1 90 ? 24.648 -3.313 -31.517 1.00 82.44 90 GLN A C 1
ATOM 665 O O . GLN A 1 90 ? 25.427 -2.362 -31.445 1.00 82.44 90 GLN A O 1
ATOM 670 N N . LYS A 1 91 ? 25.059 -4.576 -31.341 1.00 81.50 91 LYS A N 1
ATOM 671 C CA . LYS A 1 91 ? 26.470 -4.944 -31.141 1.00 81.50 91 LYS A CA 1
ATOM 672 C C . LYS A 1 91 ? 27.321 -4.627 -32.372 1.00 81.50 91 LYS A C 1
ATOM 674 O O . LYS A 1 91 ? 28.428 -4.128 -32.201 1.00 81.50 91 LYS A O 1
ATOM 679 N N . GLN A 1 92 ? 26.804 -4.831 -33.585 1.00 71.88 92 GLN A N 1
ATOM 680 C CA . GLN A 1 92 ? 27.520 -4.454 -34.810 1.00 71.88 92 GLN A CA 1
ATOM 681 C C . GLN A 1 92 ? 27.711 -2.937 -34.941 1.00 71.88 92 GLN A C 1
ATOM 683 O O . GLN A 1 92 ? 28.823 -2.491 -35.216 1.00 71.88 92 GLN A O 1
ATOM 688 N N . LEU A 1 93 ? 26.683 -2.138 -34.634 1.00 64.88 93 LEU A N 1
ATOM 689 C CA . LEU A 1 93 ? 26.799 -0.672 -34.626 1.00 64.88 93 LEU A CA 1
ATOM 690 C C . LEU A 1 93 ? 27.811 -0.173 -33.581 1.00 64.88 93 LEU A C 1
ATOM 692 O O . LEU A 1 93 ? 28.577 0.749 -33.847 1.00 64.88 93 LEU A O 1
ATOM 696 N N . LYS A 1 94 ? 27.867 -0.809 -32.404 1.00 61.31 94 LYS A N 1
ATOM 697 C CA . LYS A 1 94 ? 28.873 -0.501 -31.371 1.00 61.31 94 LYS A CA 1
ATOM 698 C C . LYS A 1 94 ? 30.288 -0.955 -31.755 1.00 61.31 94 LYS A C 1
ATOM 700 O O . LYS A 1 94 ? 31.249 -0.330 -31.321 1.00 61.31 94 LYS A O 1
ATOM 705 N N . GLY A 1 95 ? 30.421 -2.017 -32.553 1.00 57.06 95 GLY A N 1
ATOM 706 C CA . GLY A 1 95 ? 31.703 -2.494 -33.081 1.00 57.06 95 GLY A CA 1
ATOM 707 C C . GLY A 1 95 ? 32.280 -1.582 -34.168 1.00 57.06 95 GLY A C 1
ATOM 708 O O . GLY A 1 95 ? 33.473 -1.300 -34.153 1.00 57.06 95 GLY A O 1
ATOM 709 N N . GLN A 1 96 ? 31.436 -1.047 -35.056 1.00 50.25 96 GLN A N 1
ATOM 710 C CA . GLN A 1 96 ? 31.863 -0.108 -36.104 1.00 50.25 96 GLN A CA 1
ATOM 711 C C . GLN A 1 96 ? 32.262 1.274 -35.558 1.00 50.25 96 GLN A C 1
ATOM 713 O O . GLN A 1 96 ? 33.121 1.929 -36.134 1.00 50.25 96 GLN A O 1
ATOM 718 N N . GLN A 1 97 ? 31.737 1.692 -34.402 1.00 50.34 97 GLN A N 1
ATOM 719 C CA . GLN A 1 97 ? 32.161 2.932 -33.731 1.00 50.34 97 GLN A CA 1
ATOM 720 C C . GLN A 1 97 ? 33.540 2.841 -33.043 1.00 50.34 97 GLN A C 1
ATOM 722 O O . GLN A 1 97 ? 33.986 3.822 -32.453 1.00 50.34 97 GLN A O 1
ATOM 727 N N . LYS A 1 98 ? 34.222 1.685 -33.088 1.00 47.62 98 LYS A N 1
ATOM 728 C CA . LYS A 1 98 ? 35.555 1.495 -32.486 1.00 47.62 98 LYS A CA 1
ATOM 729 C C . LYS A 1 98 ? 36.724 1.502 -33.479 1.00 47.62 98 LYS A C 1
ATOM 731 O O . LYS A 1 98 ? 37.858 1.489 -33.013 1.00 47.62 98 LYS A O 1
ATOM 736 N N . ALA A 1 99 ? 36.480 1.546 -34.791 1.00 43.81 99 ALA A N 1
ATOM 737 C CA . ALA A 1 99 ? 37.556 1.625 -35.788 1.00 43.81 99 ALA A CA 1
ATOM 738 C C . ALA A 1 99 ? 37.908 3.067 -36.205 1.00 43.81 99 ALA A C 1
ATOM 740 O O . ALA A 1 99 ? 39.049 3.312 -36.570 1.00 43.81 99 ALA A O 1
ATOM 741 N N . ASP A 1 100 ? 36.997 4.033 -36.038 1.00 46.97 100 ASP A N 1
ATOM 742 C CA . ASP A 1 100 ? 37.241 5.444 -36.364 1.00 46.97 100 ASP A CA 1
ATOM 743 C C . ASP A 1 100 ? 36.580 6.368 -35.329 1.00 46.97 100 ASP A C 1
ATOM 745 O O . ASP A 1 100 ? 35.526 6.957 -35.562 1.00 46.97 100 ASP A O 1
ATOM 749 N N . ALA A 1 101 ? 37.179 6.494 -34.143 1.00 41.25 101 ALA A N 1
ATOM 750 C CA . ALA A 1 101 ? 36.736 7.466 -33.144 1.00 41.25 101 ALA A CA 1
ATOM 751 C C . ALA A 1 101 ? 37.926 8.239 -32.563 1.00 41.25 101 ALA A C 1
ATOM 753 O O . ALA A 1 101 ? 38.561 7.822 -31.596 1.00 41.25 101 ALA A O 1
ATOM 754 N N . LYS A 1 102 ? 38.185 9.423 -33.134 1.00 45.34 102 LYS A N 1
ATOM 755 C CA . LYS A 1 102 ? 38.781 10.540 -32.384 1.00 45.34 102 LYS A CA 1
ATOM 756 C C . LYS A 1 102 ? 37.850 10.898 -31.212 1.00 45.34 102 LYS A C 1
ATOM 758 O O . LYS A 1 102 ? 36.629 10.856 -31.388 1.00 45.34 102 LYS A O 1
ATOM 763 N N . PRO A 1 103 ? 38.380 11.292 -30.041 1.00 45.50 103 PRO A N 1
ATOM 764 C CA . PRO A 1 103 ? 37.552 11.657 -28.906 1.00 45.50 103 PRO A CA 1
ATOM 765 C C . PRO A 1 103 ? 36.963 13.045 -29.170 1.00 45.50 103 PRO A C 1
ATOM 767 O O . PRO A 1 103 ? 37.668 14.047 -29.082 1.00 45.50 103 PRO A O 1
ATOM 770 N N . PHE A 1 104 ? 35.680 13.127 -29.522 1.00 41.28 104 PHE A N 1
ATOM 771 C CA . PHE A 1 104 ? 34.984 14.411 -29.505 1.00 41.28 104 PHE A CA 1
ATOM 772 C C . PHE A 1 104 ? 34.423 14.665 -28.111 1.00 41.28 104 PHE A C 1
ATOM 774 O O . PHE A 1 104 ? 33.363 14.174 -27.721 1.00 41.28 104 PHE A O 1
ATOM 781 N N . SER A 1 105 ? 35.201 15.447 -27.371 1.00 46.34 105 SER A N 1
ATOM 782 C CA . SER A 1 105 ? 34.772 16.239 -26.232 1.00 46.34 105 SER A CA 1
ATOM 783 C C . SER A 1 105 ? 33.548 17.087 -26.590 1.00 46.34 105 SER A C 1
ATOM 785 O O . SER A 1 105 ? 33.490 17.702 -27.649 1.00 46.34 105 SER A O 1
ATOM 787 N N . HIS A 1 106 ? 32.576 17.083 -25.680 1.00 52.84 106 HIS A N 1
ATOM 788 C CA . HIS A 1 106 ? 31.761 18.222 -25.255 1.00 52.84 106 HIS A CA 1
ATOM 789 C C . HIS A 1 106 ? 31.697 19.445 -26.203 1.00 52.84 106 HIS A C 1
ATOM 791 O O . HIS A 1 106 ? 32.365 20.435 -25.939 1.00 52.84 106 HIS A O 1
ATOM 797 N N . ASP A 1 107 ? 30.871 19.390 -27.254 1.00 47.91 107 ASP A N 1
ATOM 798 C CA . ASP A 1 107 ? 30.084 20.522 -27.792 1.00 47.91 107 ASP A CA 1
ATOM 799 C C . ASP A 1 107 ? 29.177 20.027 -28.949 1.00 47.91 107 ASP A C 1
ATOM 801 O O . ASP A 1 107 ? 29.633 19.350 -29.872 1.00 47.91 107 ASP A O 1
ATOM 805 N N . GLY A 1 108 ? 27.871 20.301 -28.874 1.00 53.91 108 GLY A N 1
ATOM 806 C CA . GLY A 1 108 ? 26.895 20.289 -29.981 1.00 53.91 108 GLY A CA 1
ATOM 807 C C . GLY A 1 108 ? 26.603 19.010 -30.793 1.00 53.91 108 GLY A C 1
ATOM 808 O O . GLY A 1 108 ? 25.615 18.980 -31.525 1.00 53.91 108 GLY A O 1
ATOM 809 N N . SER A 1 109 ? 27.401 17.940 -30.716 1.00 60.16 109 SER A N 1
ATOM 810 C CA . SER A 1 109 ? 27.358 16.866 -31.732 1.00 60.16 109 SER A CA 1
ATOM 811 C C . SER A 1 109 ? 26.604 15.582 -31.347 1.00 60.16 109 SER A C 1
ATOM 813 O O . SER A 1 109 ? 26.524 14.667 -32.167 1.00 60.16 109 SER A O 1
ATOM 815 N N . ARG A 1 110 ? 26.028 15.480 -30.139 1.00 67.81 110 ARG A N 1
ATOM 816 C CA . ARG A 1 110 ? 25.403 14.229 -29.642 1.00 67.81 110 ARG A CA 1
ATOM 817 C C . ARG A 1 110 ? 24.144 13.799 -30.411 1.00 67.81 110 ARG A C 1
ATOM 819 O O . ARG A 1 110 ? 23.825 12.616 -30.438 1.00 67.81 110 ARG A O 1
ATOM 826 N N . TYR A 1 111 ? 23.468 14.743 -31.065 1.00 67.81 111 TYR A N 1
ATOM 827 C CA . TYR A 1 111 ? 22.213 14.521 -31.798 1.00 67.81 111 TYR A CA 1
ATOM 828 C C . TYR A 1 111 ? 22.319 14.937 -33.278 1.00 67.81 111 TYR A C 1
ATOM 830 O O . TYR A 1 111 ? 21.338 15.355 -33.907 1.00 67.81 111 TYR A O 1
ATOM 838 N N . ARG A 1 112 ? 23.533 14.887 -33.846 1.00 75.50 112 ARG A N 1
ATOM 839 C CA . ARG A 1 112 ? 23.778 15.156 -35.270 1.00 75.50 112 ARG A CA 1
ATOM 840 C C . ARG A 1 112 ? 23.289 13.959 -36.097 1.00 75.50 112 ARG A C 1
ATOM 842 O O . ARG A 1 112 ? 23.752 12.848 -35.881 1.00 75.50 112 ARG A O 1
ATOM 849 N N . GLY A 1 113 ? 22.361 14.194 -37.028 1.00 75.62 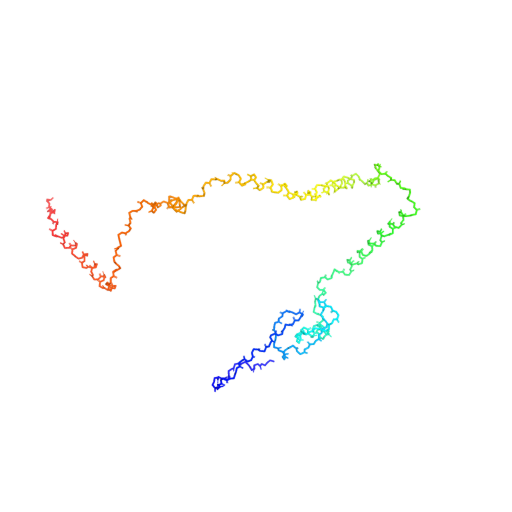113 GLY A N 1
ATOM 850 C CA . GLY A 1 113 ? 21.792 13.155 -37.903 1.00 75.62 113 GLY A CA 1
ATOM 851 C C . GLY A 1 113 ? 20.428 12.599 -37.471 1.00 75.62 113 GLY A C 1
ATOM 852 O O . GLY A 1 113 ? 19.865 11.787 -38.195 1.00 75.62 113 GLY A O 1
ATOM 853 N N . LEU A 1 114 ? 19.880 13.048 -36.337 1.00 78.75 114 LEU A N 1
ATOM 854 C CA . LEU A 1 114 ? 18.491 12.770 -35.961 1.00 78.75 114 LEU A CA 1
ATOM 855 C C . LEU A 1 114 ? 17.530 13.747 -36.647 1.00 78.75 114 LEU A C 1
ATOM 857 O O . LEU A 1 114 ? 17.893 14.897 -36.921 1.00 78.75 114 LEU A O 1
ATOM 861 N N . THR A 1 115 ? 16.302 13.290 -36.890 1.00 86.50 115 THR A N 1
ATOM 862 C CA . THR A 1 115 ? 15.193 14.159 -37.302 1.00 86.50 115 THR A CA 1
ATOM 863 C C . THR A 1 115 ? 14.903 15.187 -36.202 1.00 86.50 115 THR A C 1
ATOM 865 O O . THR A 1 115 ? 15.345 15.050 -35.054 1.00 86.50 115 THR A O 1
ATOM 868 N N . LYS A 1 116 ? 14.198 16.270 -36.544 1.00 89.31 116 LYS A N 1
ATOM 869 C CA . LYS A 1 116 ? 13.916 17.350 -35.583 1.00 89.31 116 LYS A CA 1
ATOM 870 C C . LYS A 1 116 ? 13.070 16.838 -34.416 1.00 89.31 116 LYS A C 1
ATOM 872 O O . LYS A 1 116 ? 13.285 17.237 -33.274 1.00 89.31 116 LYS A O 1
ATOM 877 N N . GLU A 1 117 ? 12.165 15.915 -34.709 1.00 91.75 117 GLU A N 1
ATOM 878 C CA . GLU A 1 117 ? 11.278 15.249 -33.766 1.00 91.75 117 GLU A CA 1
ATOM 879 C C . GLU A 1 117 ? 12.086 14.377 -32.801 1.00 91.75 117 GLU A C 1
ATOM 881 O O . GLU A 1 117 ? 11.962 14.517 -31.584 1.00 91.75 117 GLU A O 1
ATOM 886 N N . ASP A 1 118 ? 12.986 13.548 -33.333 1.00 86.00 118 ASP A N 1
ATOM 887 C CA . ASP A 1 118 ? 13.823 12.658 -32.525 1.00 86.00 118 ASP A CA 1
ATOM 888 C C . ASP A 1 118 ? 14.789 13.438 -31.628 1.00 86.00 118 ASP A C 1
ATOM 890 O O . ASP A 1 118 ? 15.026 13.053 -30.479 1.00 86.00 118 ASP A O 1
ATOM 894 N N . ARG A 1 119 ? 15.308 14.574 -32.112 1.00 91.19 119 ARG A N 1
ATOM 895 C CA . ARG A 1 119 ? 16.118 15.485 -31.295 1.00 91.19 119 ARG A CA 1
ATOM 896 C C . ARG A 1 119 ? 15.310 16.061 -30.131 1.00 91.19 119 ARG A C 1
ATOM 898 O O . ARG A 1 119 ? 15.770 15.987 -28.994 1.00 91.19 119 ARG A O 1
ATOM 905 N N . ALA A 1 120 ? 14.108 16.572 -30.391 1.00 91.00 120 ALA A N 1
ATOM 906 C CA . ALA A 1 120 ? 13.247 17.137 -29.352 1.00 91.00 120 ALA A CA 1
ATOM 907 C C . ALA A 1 120 ? 12.845 16.087 -28.300 1.00 91.00 120 ALA A C 1
ATOM 909 O O . ALA A 1 120 ? 12.787 16.375 -27.102 1.00 91.00 120 ALA A O 1
ATOM 910 N N . ILE A 1 121 ? 12.608 14.843 -28.730 1.00 91.88 121 ILE A N 1
ATOM 911 C CA . ILE A 1 121 ? 12.330 13.724 -27.825 1.00 91.88 121 ILE A CA 1
ATOM 912 C C . ILE A 1 121 ? 13.553 13.428 -26.955 1.00 91.88 121 ILE A C 1
ATOM 914 O O . ILE A 1 121 ? 13.413 13.286 -25.740 1.00 91.88 121 ILE A O 1
ATOM 918 N N . ALA A 1 122 ? 14.749 13.358 -27.542 1.00 89.69 122 ALA A N 1
ATOM 919 C CA . ALA A 1 122 ? 15.973 13.072 -26.802 1.00 89.69 122 ALA A CA 1
ATOM 920 C C . ALA A 1 122 ? 16.285 14.151 -25.751 1.00 89.69 122 ALA A C 1
ATOM 922 O O . ALA A 1 122 ? 16.558 13.817 -24.597 1.00 89.69 122 ALA A O 1
ATOM 923 N N . GLU A 1 123 ? 16.148 15.427 -26.114 1.00 92.00 123 GLU A N 1
ATOM 924 C CA . GLU A 1 123 ? 16.305 16.561 -25.194 1.00 92.00 123 GLU A CA 1
ATOM 925 C C . GLU A 1 123 ? 15.283 16.504 -24.051 1.00 92.00 123 GLU A C 1
ATOM 927 O O . GLU A 1 123 ? 15.631 16.656 -22.877 1.00 92.00 123 GLU A O 1
ATOM 932 N N . ARG A 1 124 ? 14.017 16.194 -24.362 1.00 93.94 124 ARG A N 1
ATOM 933 C CA . ARG A 1 124 ? 12.970 16.020 -23.346 1.00 93.94 124 ARG A CA 1
ATOM 934 C C . ARG A 1 124 ? 13.274 14.855 -22.406 1.00 93.94 124 ARG A C 1
ATOM 936 O O . ARG A 1 124 ? 13.028 14.962 -21.207 1.00 93.94 124 ARG A O 1
ATOM 943 N N . LEU A 1 125 ? 13.795 13.746 -22.924 1.00 91.50 125 LEU A N 1
ATOM 944 C CA . LEU A 1 125 ? 14.176 12.587 -22.117 1.00 91.50 125 LEU A CA 1
ATOM 945 C C . LEU A 1 125 ? 15.377 12.884 -21.214 1.00 91.50 125 LEU A C 1
ATOM 947 O O . LEU A 1 125 ? 15.400 12.413 -20.079 1.00 91.50 125 LEU A O 1
ATOM 951 N N . GLU A 1 126 ? 16.354 13.660 -21.685 1.00 90.69 126 GLU A N 1
ATOM 9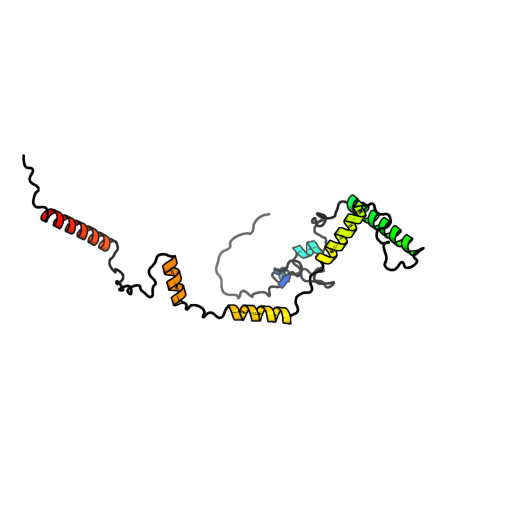52 C CA . GLU A 1 126 ? 17.489 14.119 -20.876 1.00 90.69 126 GLU A CA 1
ATOM 953 C C . GLU A 1 126 ? 17.001 15.025 -19.739 1.00 90.69 126 GLU A C 1
ATOM 955 O O . GLU A 1 126 ? 17.296 14.757 -18.575 1.00 90.69 126 GLU A O 1
ATOM 960 N N . LYS A 1 127 ? 16.125 15.991 -20.039 1.00 91.31 127 LYS A N 1
ATOM 961 C CA . LYS A 1 127 ? 15.495 16.849 -19.027 1.00 91.31 127 LYS A CA 1
ATOM 962 C C . LYS A 1 127 ? 14.698 16.047 -17.989 1.00 91.31 127 LYS A C 1
ATOM 964 O O . LYS A 1 127 ? 14.876 16.236 -16.790 1.00 91.31 127 LYS A O 1
ATOM 969 N N . LEU A 1 128 ? 13.884 15.087 -18.434 1.00 90.00 128 LEU A N 1
ATOM 970 C CA . LEU A 1 128 ? 13.130 14.203 -17.538 1.00 90.00 128 LEU A CA 1
ATOM 971 C C . LEU A 1 128 ? 14.039 13.324 -16.673 1.00 90.00 128 LEU A C 1
ATOM 973 O O . LEU A 1 128 ? 13.664 12.984 -15.553 1.00 90.00 128 LEU A O 1
ATOM 977 N N . ARG A 1 129 ? 15.218 12.930 -17.168 1.00 86.12 129 ARG A N 1
ATOM 978 C CA . ARG A 1 129 ? 16.207 12.195 -16.368 1.00 86.12 129 ARG A CA 1
ATOM 979 C C . ARG A 1 129 ? 16.796 13.076 -15.280 1.00 86.12 129 ARG A C 1
ATOM 981 O O . ARG A 1 129 ? 16.887 12.602 -14.157 1.00 86.12 129 ARG A O 1
ATOM 988 N N . GLU A 1 130 ? 17.141 14.324 -15.584 1.00 86.81 130 GLU A N 1
ATOM 989 C CA . GLU A 1 130 ? 17.631 15.281 -14.584 1.00 86.81 130 GLU A CA 1
ATOM 990 C C . GLU A 1 130 ? 16.568 15.584 -13.514 1.00 86.81 130 GLU A C 1
ATOM 992 O O . GLU A 1 130 ? 16.863 15.540 -12.325 1.00 86.81 130 GLU A O 1
ATOM 997 N N . GLU A 1 131 ? 15.305 15.781 -13.901 1.00 81.50 131 GLU A N 1
ATOM 998 C CA . GLU A 1 131 ? 14.196 16.041 -12.965 1.00 81.50 131 GLU A CA 1
ATOM 999 C C . GLU A 1 131 ? 13.845 14.835 -12.071 1.00 81.50 131 GLU A C 1
ATOM 1001 O O . GLU A 1 131 ? 13.418 15.003 -10.917 1.00 81.50 131 GLU A O 1
ATOM 1006 N N . ARG A 1 132 ? 14.004 13.619 -12.619 1.00 79.69 132 ARG A N 1
ATOM 1007 C CA . ARG A 1 132 ? 13.790 12.337 -11.928 1.00 79.69 132 ARG A CA 1
ATOM 1008 C C . ARG A 1 132 ? 15.016 11.830 -11.186 1.00 79.69 132 ARG A C 1
ATOM 1010 O O . ARG A 1 132 ? 14.880 10.823 -10.487 1.00 79.69 132 ARG A O 1
ATOM 1017 N N . LYS A 1 133 ? 16.186 12.473 -11.302 1.00 80.75 133 LYS A N 1
ATOM 1018 C CA . LYS A 1 133 ? 17.275 12.185 -10.367 1.00 80.75 133 LYS A CA 1
ATOM 1019 C C . LYS A 1 133 ? 16.698 12.419 -8.974 1.00 80.75 133 LYS A C 1
ATOM 1021 O O . LYS A 1 133 ? 16.146 13.498 -8.732 1.00 80.75 133 LYS A O 1
ATOM 1026 N N . PRO A 1 134 ? 16.711 11.399 -8.099 1.00 70.25 134 PRO A N 1
ATOM 1027 C CA . PRO A 1 134 ? 16.181 11.568 -6.763 1.00 70.25 134 PRO A CA 1
ATOM 1028 C C . PRO A 1 134 ? 16.929 12.751 -6.161 1.00 70.25 134 PRO A C 1
ATOM 1030 O O . PRO A 1 134 ? 18.161 12.732 -6.104 1.00 70.25 134 PRO A O 1
ATOM 1033 N N . LYS A 1 135 ? 16.185 13.806 -5.795 1.00 69.25 135 LYS A N 1
ATOM 1034 C CA . LYS A 1 135 ? 16.737 14.886 -4.978 1.00 69.25 135 LYS A CA 1
ATOM 1035 C C . LYS A 1 135 ? 17.415 14.169 -3.815 1.00 69.25 135 LYS A C 1
ATOM 1037 O O . LYS A 1 135 ? 16.794 13.268 -3.243 1.00 69.25 135 LYS A O 1
ATOM 1042 N N . SER A 1 136 ? 18.695 14.460 -3.580 1.00 71.44 136 SER A N 1
ATOM 1043 C CA . SER A 1 136 ? 19.464 13.819 -2.513 1.00 71.44 136 SER A CA 1
ATOM 1044 C C . SER A 1 136 ? 18.602 13.781 -1.261 1.00 71.44 136 SER A C 1
ATOM 1046 O O . SER A 1 136 ? 17.998 14.800 -0.919 1.00 71.44 136 SER A O 1
ATOM 1048 N N . ILE A 1 137 ? 18.487 12.601 -0.647 1.00 72.00 137 ILE A N 1
ATOM 1049 C CA . ILE A 1 137 ? 17.735 12.438 0.596 1.00 72.00 137 ILE A CA 1
ATOM 1050 C C . ILE A 1 137 ? 18.224 13.543 1.545 1.00 72.00 137 ILE A C 1
ATOM 1052 O O . ILE A 1 137 ? 19.445 13.671 1.694 1.00 72.00 137 ILE A O 1
ATOM 1056 N N . PRO A 1 138 ? 17.320 14.370 2.104 1.00 77.00 138 PRO A N 1
ATOM 1057 C CA . PRO A 1 138 ? 17.684 15.404 3.062 1.00 77.00 138 PRO A CA 1
ATOM 1058 C C . PRO A 1 138 ? 18.637 14.845 4.115 1.00 77.00 138 PRO A C 1
ATOM 1060 O O . PRO A 1 138 ? 18.476 13.706 4.562 1.00 77.00 138 PRO A O 1
ATOM 1063 N N . SER A 1 139 ? 19.659 15.619 4.475 1.00 85.00 139 SER A N 1
ATOM 1064 C CA . SER A 1 139 ? 20.628 15.167 5.477 1.00 85.00 139 SER A CA 1
ATOM 1065 C C . SER A 1 139 ? 19.925 14.882 6.810 1.00 85.00 139 SER A C 1
ATOM 1067 O O . SER A 1 139 ? 18.909 15.503 7.122 1.00 85.00 139 SER A O 1
ATOM 1069 N N . GLN A 1 140 ? 20.477 13.977 7.622 1.00 90.19 140 GLN A N 1
ATOM 1070 C CA . GLN A 1 140 ? 19.938 13.674 8.954 1.00 90.19 140 GLN A CA 1
ATOM 1071 C C . GLN A 1 140 ? 19.719 14.951 9.790 1.00 90.19 140 GLN A C 1
ATOM 1073 O O . GLN A 1 140 ? 18.679 15.099 10.422 1.00 90.19 140 GLN A O 1
ATOM 1078 N N . ALA A 1 141 ? 20.643 15.913 9.703 1.00 89.50 141 ALA A N 1
ATOM 1079 C CA . ALA A 1 141 ? 20.551 17.199 10.392 1.00 89.50 141 ALA A CA 1
ATOM 1080 C C . ALA A 1 141 ? 19.385 18.074 9.893 1.00 89.50 141 ALA A C 1
ATOM 1082 O O . ALA A 1 141 ? 18.724 18.740 10.683 1.00 89.50 141 ALA A O 1
ATOM 1083 N N . GLU A 1 142 ? 19.096 18.062 8.590 1.00 91.31 142 GLU A N 1
ATOM 1084 C CA . GLU A 1 142 ? 17.948 18.782 8.022 1.00 91.31 142 GLU A CA 1
ATOM 1085 C C . GLU A 1 142 ? 16.624 18.147 8.466 1.00 91.31 142 GLU A C 1
ATOM 1087 O O . GLU A 1 142 ? 15.662 18.848 8.781 1.00 91.31 142 GLU A O 1
ATOM 1092 N N . ILE A 1 143 ? 16.580 16.814 8.534 1.00 90.69 143 ILE A N 1
ATOM 1093 C CA . ILE A 1 143 ? 15.418 16.074 9.035 1.00 90.69 143 ILE A CA 1
ATOM 1094 C C . ILE A 1 143 ? 15.184 16.403 10.514 1.00 90.69 143 ILE A C 1
ATOM 1096 O O . ILE A 1 143 ? 14.055 16.700 10.903 1.00 90.69 143 ILE A O 1
ATOM 1100 N N . GLU A 1 144 ? 16.238 16.406 11.328 1.00 92.06 144 GLU A N 1
ATOM 1101 C CA . GLU A 1 144 ? 16.166 16.746 12.752 1.00 92.06 144 GLU A CA 1
ATOM 1102 C C . GLU A 1 144 ? 15.753 18.202 12.981 1.00 92.06 144 GLU A C 1
ATOM 1104 O O . GLU A 1 144 ? 14.880 18.453 13.808 1.00 92.06 144 GLU A O 1
ATOM 1109 N N . ALA A 1 145 ? 16.283 19.148 12.202 1.00 92.12 145 ALA A N 1
ATOM 1110 C CA . ALA A 1 145 ? 15.879 20.551 12.266 1.00 92.12 145 ALA A CA 1
ATOM 1111 C C . ALA A 1 145 ? 14.386 20.736 11.944 1.00 92.12 145 ALA A C 1
ATOM 1113 O O . ALA A 1 145 ? 13.681 21.466 12.640 1.00 92.12 145 ALA A O 1
ATOM 1114 N N . ARG A 1 146 ? 13.874 20.028 10.928 1.00 89.75 146 ARG A N 1
ATOM 1115 C CA . ARG A 1 146 ? 12.444 20.056 10.576 1.00 89.75 146 ARG A CA 1
ATOM 1116 C C . ARG A 1 146 ? 11.575 19.421 11.659 1.00 89.75 146 ARG A C 1
ATOM 1118 O O . ARG A 1 146 ? 10.498 19.932 11.943 1.00 89.75 146 ARG A O 1
ATOM 1125 N N . LEU A 1 147 ? 12.037 18.334 12.278 1.00 88.94 147 LEU A N 1
ATOM 1126 C CA . LEU A 1 147 ? 11.345 17.698 13.402 1.00 88.94 147 LEU A CA 1
ATOM 1127 C C . LEU A 1 147 ? 11.349 18.569 14.660 1.00 88.94 147 LEU A C 1
ATOM 1129 O O . LEU A 1 147 ? 10.363 18.558 15.388 1.00 88.94 147 LEU A O 1
ATOM 1133 N N . ALA A 1 148 ? 12.429 19.304 14.925 1.00 87.31 148 ALA A N 1
ATOM 1134 C CA . ALA A 1 148 ? 12.508 20.232 16.047 1.00 87.31 148 ALA A CA 1
ATOM 1135 C C . ALA A 1 148 ? 11.522 21.391 15.864 1.00 87.31 148 ALA A C 1
ATOM 1137 O O . ALA A 1 148 ? 10.699 21.616 16.742 1.00 87.31 148 ALA A O 1
ATOM 1138 N N . ALA A 1 149 ? 11.516 22.035 14.691 1.00 87.06 149 ALA A N 1
ATOM 1139 C CA . ALA A 1 149 ? 10.566 23.106 14.382 1.00 87.06 149 ALA A CA 1
ATOM 1140 C C . ALA A 1 149 ? 9.102 22.651 14.533 1.00 87.06 149 ALA A C 1
ATOM 1142 O O . ALA A 1 149 ? 8.303 23.338 15.153 1.00 87.06 149 ALA A O 1
ATOM 1143 N N . LEU A 1 150 ? 8.771 21.448 14.047 1.00 82.12 150 LEU A N 1
ATOM 1144 C CA . LEU A 1 150 ? 7.426 20.885 14.190 1.00 82.12 150 LEU A CA 1
ATOM 1145 C C . LEU A 1 150 ? 7.054 20.522 15.633 1.00 82.12 150 LEU A C 1
ATOM 1147 O O . LEU A 1 150 ? 5.870 20.442 15.935 1.00 82.12 150 LEU A O 1
ATOM 1151 N N . LYS A 1 151 ? 8.018 20.245 16.516 1.00 78.50 151 LYS A N 1
ATOM 1152 C CA . LYS A 1 151 ? 7.724 19.962 17.928 1.00 78.50 151 LYS A CA 1
ATOM 1153 C C . LYS A 1 151 ? 7.380 21.238 18.688 1.00 78.50 151 LYS A C 1
ATOM 1155 O O . LYS A 1 151 ? 6.417 21.214 19.446 1.00 78.50 151 LYS A O 1
ATOM 1160 N N . GLU A 1 152 ? 8.095 22.333 18.427 1.00 70.12 152 GLU A N 1
ATOM 1161 C CA . GLU A 1 152 ? 7.854 23.639 19.060 1.00 70.12 152 GLU A CA 1
ATOM 1162 C C . GLU A 1 152 ? 6.406 24.130 18.855 1.00 70.12 152 GLU A C 1
ATOM 1164 O O . GLU A 1 152 ? 5.777 24.613 19.796 1.00 70.12 152 GLU A O 1
ATOM 1169 N N . ASP A 1 153 ? 5.825 23.901 17.673 1.00 66.25 153 ASP A N 1
ATOM 1170 C CA . ASP A 1 153 ? 4.458 24.333 17.340 1.00 66.25 153 ASP A CA 1
ATOM 1171 C C . ASP A 1 153 ? 3.336 23.514 18.027 1.00 66.25 153 ASP A C 1
ATOM 1173 O O . ASP A 1 153 ? 2.183 23.947 18.053 1.00 66.25 153 ASP A O 1
ATOM 1177 N N . TYR A 1 154 ? 3.635 22.336 18.593 1.00 61.03 154 TYR A N 1
ATOM 1178 C CA . TYR A 1 154 ? 2.638 21.430 19.195 1.00 61.03 154 TYR A CA 1
ATOM 1179 C C . TYR A 1 154 ? 2.598 21.457 20.732 1.00 61.03 154 TYR A C 1
ATOM 1181 O O . TYR A 1 154 ? 1.835 20.699 21.333 1.00 61.03 154 TYR A O 1
ATOM 1189 N N . HIS A 1 155 ? 3.356 22.334 21.396 1.00 61.28 155 HIS A N 1
ATOM 1190 C CA . HIS A 1 155 ? 3.399 22.421 22.864 1.00 61.28 155 HIS A CA 1
ATOM 1191 C C . HIS A 1 155 ? 2.226 23.197 23.497 1.00 61.28 155 HIS A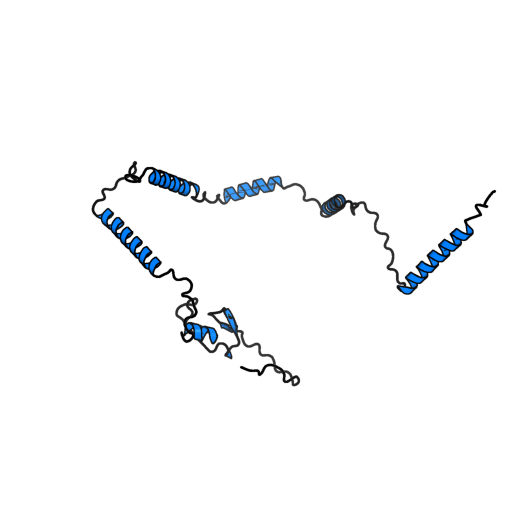 C 1
ATOM 1193 O O . HIS A 1 155 ? 2.382 23.867 24.517 1.00 61.28 155 HIS A O 1
ATOM 1199 N N . GLY A 1 156 ? 1.017 23.075 22.946 1.00 69.06 156 GLY A N 1
ATOM 1200 C CA . GLY A 1 156 ? -0.180 23.312 23.752 1.00 69.06 156 GLY A CA 1
ATOM 1201 C C . GLY A 1 156 ? -0.315 22.187 24.790 1.00 69.06 156 GLY A C 1
ATOM 1202 O O . GLY A 1 156 ? -0.033 21.035 24.449 1.00 69.06 156 GLY A O 1
ATOM 1203 N N . PRO A 1 157 ? -0.727 22.459 26.044 1.00 74.50 157 PRO A N 1
ATOM 1204 C CA 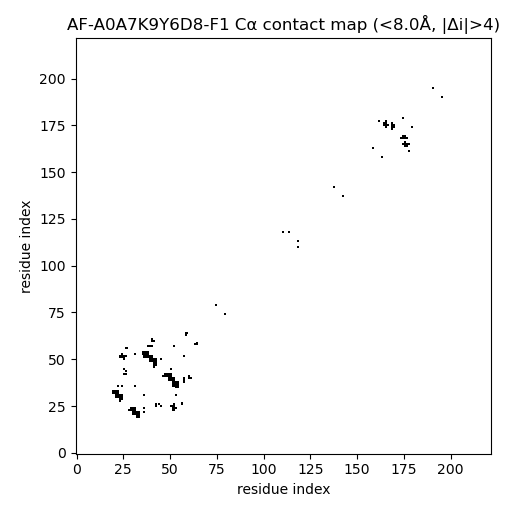. PRO A 1 157 ? -1.075 21.399 26.983 1.00 74.50 157 PRO A CA 1
ATOM 1205 C C . PRO A 1 157 ? -2.062 20.445 26.308 1.00 74.50 157 PRO A C 1
ATOM 1207 O O . PRO A 1 157 ? -3.101 20.879 25.806 1.00 74.50 157 PRO A O 1
ATOM 1210 N N . VAL A 1 158 ? -1.717 19.156 26.247 1.00 76.06 158 VAL A N 1
ATOM 1211 C CA . VAL A 1 158 ? -2.647 18.133 25.759 1.00 76.06 158 VAL A CA 1
ATOM 1212 C C . VAL A 1 158 ? -3.887 18.214 26.651 1.00 76.06 158 VAL A C 1
ATOM 1214 O O . VAL A 1 158 ? -3.724 18.111 27.871 1.00 76.06 158 VAL A O 1
ATOM 1217 N N . PRO A 1 159 ? -5.094 18.426 26.086 1.00 79.81 159 PRO A N 1
ATOM 1218 C CA . PRO A 1 159 ? -6.309 18.497 26.881 1.00 79.81 159 PRO A CA 1
ATOM 1219 C C . PRO A 1 159 ? -6.421 17.259 27.759 1.00 79.81 159 PRO A C 1
ATOM 1221 O O . PRO A 1 159 ? -6.138 16.140 27.314 1.00 79.81 159 PRO A O 1
ATOM 1224 N N . SER A 1 160 ? -6.814 17.462 29.012 1.00 87.56 160 SER A N 1
ATOM 1225 C CA . SER A 1 160 ? -7.022 16.351 29.932 1.00 87.56 160 SER A CA 1
ATOM 1226 C C . SER A 1 160 ? -8.075 15.387 29.375 1.00 87.56 160 SER A C 1
ATOM 1228 O O . SER A 1 160 ? -8.928 15.759 28.565 1.00 87.56 160 SER A O 1
ATOM 1230 N N . THR A 1 161 ? -8.037 14.126 29.806 1.00 88.38 161 THR A N 1
ATOM 1231 C CA . THR A 1 161 ? -9.037 13.127 29.394 1.00 88.38 161 THR A CA 1
ATOM 1232 C C . THR A 1 161 ? -10.460 13.600 29.675 1.00 88.38 161 THR A C 1
ATOM 1234 O O . THR A 1 161 ? -11.333 13.438 28.831 1.00 88.38 161 THR A O 1
ATOM 1237 N N . GLN A 1 162 ? -10.657 14.280 30.804 1.00 87.75 162 GLN A N 1
ATOM 1238 C CA . GLN A 1 162 ? -11.937 14.860 31.195 1.00 87.75 162 GLN A CA 1
ATOM 1239 C C . GLN A 1 162 ? -12.387 15.988 30.253 1.00 87.75 162 GLN A C 1
ATOM 1241 O O . GLN A 1 162 ? -13.531 15.994 29.811 1.00 87.75 162 GLN A O 1
ATOM 1246 N N . GLU A 1 163 ? -11.494 16.905 29.866 1.00 91.56 163 GLU A N 1
ATOM 1247 C CA . GLU A 1 163 ? -11.828 17.932 28.867 1.00 91.56 163 GLU A CA 1
ATOM 1248 C C . GLU A 1 163 ? -12.162 17.325 27.502 1.00 91.56 163 GLU A C 1
ATOM 1250 O O . GLU A 1 163 ? -13.008 17.847 26.776 1.00 91.56 163 GLU A O 1
ATOM 1255 N N . MET A 1 164 ? -11.505 16.225 27.126 1.00 92.25 164 MET A N 1
ATOM 1256 C CA . MET A 1 164 ? -11.822 15.524 25.882 1.00 92.25 164 MET A CA 1
ATOM 1257 C C . MET A 1 164 ? -13.213 14.884 25.930 1.00 92.25 164 MET A C 1
ATOM 1259 O O . MET A 1 164 ? -13.960 15.000 24.959 1.00 92.25 164 MET A O 1
ATOM 1263 N N . GLU A 1 165 ? -13.579 14.252 27.044 1.00 91.56 165 GLU A N 1
ATOM 1264 C CA . GLU A 1 165 ? -14.906 13.663 27.260 1.00 91.56 165 GLU A CA 1
ATOM 1265 C C . GLU A 1 165 ? -16.012 14.722 27.246 1.00 91.56 165 GLU A C 1
ATOM 1267 O O . GLU A 1 165 ? -17.011 14.558 26.544 1.00 91.56 165 GLU A O 1
ATOM 1272 N N . ASP A 1 166 ? -15.800 15.845 27.932 1.00 91.38 166 ASP A N 1
ATOM 1273 C CA . ASP A 1 166 ? -16.743 16.964 27.949 1.00 91.38 166 ASP A CA 1
ATOM 1274 C C . ASP A 1 166 ? -16.946 17.539 26.536 1.00 91.38 166 ASP A C 1
ATOM 1276 O O . ASP A 1 166 ? -18.078 17.749 26.093 1.00 91.38 166 ASP A O 1
ATOM 1280 N N . ARG A 1 167 ? -15.862 17.723 25.768 1.00 91.94 167 ARG A N 1
ATOM 1281 C CA . ARG A 1 167 ? -15.941 18.180 24.368 1.00 91.94 167 ARG A CA 1
ATOM 1282 C C . ARG A 1 167 ? -16.682 17.188 23.472 1.00 91.94 167 ARG A C 1
ATOM 1284 O O . ARG A 1 167 ? -17.425 17.612 22.586 1.00 91.94 167 ARG A O 1
ATOM 1291 N N . LEU A 1 168 ? -16.490 15.885 23.681 1.00 93.31 168 LEU A N 1
ATOM 1292 C CA . LEU A 1 168 ? -17.209 14.840 22.949 1.00 93.31 168 LEU A CA 1
ATOM 1293 C C . LEU A 1 168 ? -18.705 14.848 23.280 1.00 93.31 168 LEU A C 1
ATOM 1295 O O . LEU A 1 168 ? -19.517 14.718 22.365 1.00 93.31 168 LEU A O 1
ATOM 1299 N N . ALA A 1 169 ? -19.072 15.039 24.549 1.00 91.06 169 ALA A N 1
ATOM 1300 C CA . ALA A 1 169 ? -20.464 15.118 24.983 1.00 91.06 169 ALA A CA 1
ATOM 1301 C C . ALA A 1 169 ? -21.195 16.298 24.321 1.00 91.06 169 ALA A C 1
ATOM 1303 O O . ALA A 1 169 ? -22.246 16.093 23.711 1.00 91.06 169 ALA A O 1
ATOM 1304 N N . VAL A 1 170 ? -20.582 17.489 24.315 1.00 93.06 170 VAL A N 1
ATOM 1305 C CA . VAL A 1 170 ? -21.137 18.687 23.656 1.00 93.06 170 VAL A CA 1
ATOM 1306 C C . VAL A 1 170 ? -21.382 18.447 22.164 1.00 93.06 170 VAL A C 1
ATOM 1308 O O . VAL A 1 170 ? -22.447 18.781 21.649 1.00 93.06 170 VAL A O 1
ATOM 1311 N N . LEU A 1 171 ? -20.433 17.818 21.462 1.00 92.31 171 LEU A N 1
ATOM 1312 C CA . LEU A 1 171 ? -20.592 17.491 20.038 1.00 92.31 171 LEU A CA 1
ATOM 1313 C C . LEU A 1 171 ? -21.690 16.451 19.777 1.00 92.31 171 LEU A C 1
ATOM 1315 O O . LEU A 1 171 ? -22.287 16.445 18.703 1.00 92.31 171 LEU A O 1
ATOM 1319 N N . GLN A 1 172 ? -21.963 15.580 20.747 1.00 89.94 172 GLN A N 1
ATOM 1320 C CA . GLN A 1 172 ? -23.046 14.598 20.697 1.00 89.94 172 GLN A CA 1
ATOM 1321 C C . GLN A 1 172 ? -24.397 15.171 21.157 1.00 89.94 172 GLN A C 1
ATOM 1323 O O . GLN A 1 172 ? -25.383 14.433 21.173 1.00 89.94 172 GLN A O 1
ATOM 1328 N N . GLY A 1 173 ? -24.457 16.452 21.542 1.00 89.25 173 GLY A N 1
ATOM 1329 C CA . GLY A 1 173 ? -25.658 17.077 22.100 1.00 89.25 173 GLY A CA 1
ATOM 1330 C C . GLY A 1 173 ? -26.049 16.527 23.476 1.00 89.25 173 GLY A C 1
ATOM 1331 O O . GLY A 1 173 ? -27.224 16.558 23.831 1.00 89.25 173 GLY A O 1
ATOM 1332 N N . ARG A 1 174 ? -25.087 15.974 24.224 1.00 85.62 174 ARG A N 1
ATOM 1333 C CA . ARG A 1 174 ? -25.255 15.478 25.596 1.00 85.62 174 ARG A CA 1
ATOM 1334 C C . ARG A 1 174 ? -24.627 16.459 26.582 1.00 85.62 174 ARG A C 1
ATOM 1336 O O . ARG A 1 174 ? -23.629 17.102 26.257 1.00 85.62 174 ARG A O 1
ATOM 1343 N N . ASP A 1 175 ? -25.168 16.526 27.793 1.00 84.00 175 ASP A N 1
ATOM 1344 C CA . ASP A 1 175 ? -24.547 17.298 28.868 1.00 84.00 175 ASP A CA 1
ATOM 1345 C C . ASP A 1 175 ? -23.192 16.688 29.268 1.00 84.00 175 ASP A C 1
ATOM 1347 O O . ASP A 1 175 ? -23.079 15.458 29.368 1.00 84.00 175 ASP A O 1
ATOM 1351 N N . PRO A 1 176 ? -22.156 17.519 29.497 1.00 84.00 176 PRO A N 1
ATOM 1352 C CA . PRO A 1 176 ? -20.858 17.050 29.956 1.00 84.00 176 PRO A CA 1
ATOM 1353 C C . PRO A 1 176 ? -20.986 16.244 31.257 1.00 84.00 176 PRO A C 1
ATOM 1355 O O . PRO A 1 176 ? -21.694 16.676 32.173 1.00 84.00 176 PRO A O 1
ATOM 1358 N N . PRO A 1 177 ? -20.284 15.107 31.404 1.00 74.50 177 PRO A N 1
ATOM 1359 C CA . PRO A 1 177 ? -20.297 14.329 32.644 1.00 74.50 177 PRO A CA 1
ATOM 1360 C C . PRO A 1 177 ? -19.817 15.134 33.862 1.00 74.50 177 PRO A C 1
ATOM 1362 O O . PRO A 1 177 ? -20.205 14.819 34.985 1.00 74.50 177 PRO A O 1
ATOM 1365 N N . SER A 1 178 ? -19.020 16.191 33.659 1.00 74.12 178 SER A N 1
ATOM 1366 C CA . SER A 1 178 ? -18.635 17.140 34.711 1.00 74.12 178 SER A CA 1
ATOM 1367 C C . SER A 1 178 ? -19.798 17.982 35.260 1.00 74.12 178 SER A C 1
ATOM 1369 O O . SER A 1 178 ? -19.724 18.453 36.395 1.00 74.12 178 SER A O 1
ATOM 1371 N N . GLN A 1 179 ? -20.868 18.158 34.480 1.00 70.50 179 GLN A N 1
ATOM 1372 C CA . GLN A 1 179 ? -22.045 18.968 34.816 1.00 70.50 179 GLN A CA 1
ATOM 1373 C C . GLN A 1 179 ? -23.288 18.117 35.103 1.00 70.50 179 GLN A C 1
ATOM 1375 O O . GLN A 1 179 ? -24.260 18.615 35.671 1.00 70.50 179 GLN A O 1
ATOM 1380 N N . ALA A 1 180 ? -23.259 16.832 34.745 1.00 66.88 180 ALA A N 1
ATOM 1381 C CA . ALA A 1 180 ? -24.358 15.918 34.994 1.00 66.88 180 ALA A CA 1
ATOM 1382 C C . ALA A 1 180 ? -24.539 15.673 36.508 1.00 66.88 180 ALA A C 1
ATOM 1384 O O . ALA A 1 180 ? -23.582 15.298 37.199 1.00 66.88 180 ALA A O 1
ATOM 1385 N N . PRO A 1 181 ? -25.763 15.828 37.051 1.00 69.25 181 PRO A N 1
ATOM 1386 C CA . PRO A 1 181 ? -26.087 15.345 38.385 1.00 69.25 181 PRO A CA 1
ATOM 1387 C C . PRO A 1 181 ? -25.709 13.866 38.491 1.00 69.25 181 PRO A C 1
ATOM 1389 O O . PRO A 1 181 ? -26.024 13.078 37.596 1.00 69.25 181 PRO A O 1
ATOM 1392 N N . ARG A 1 182 ? -25.015 13.481 39.572 1.00 65.94 182 ARG A N 1
ATOM 1393 C CA . ARG A 1 182 ? -24.629 12.079 39.788 1.00 65.94 182 ARG A CA 1
ATOM 1394 C C . ARG A 1 182 ? -25.886 11.211 39.667 1.00 65.94 182 ARG A C 1
ATOM 1396 O O . ARG A 1 182 ? -26.868 11.531 40.343 1.00 65.94 182 ARG A O 1
ATOM 1403 N N . PRO A 1 183 ? -25.870 10.133 38.861 1.00 63.59 183 PRO A N 1
ATOM 1404 C CA . PRO A 1 183 ? -26.978 9.197 38.819 1.00 63.59 183 PRO A CA 1
ATOM 1405 C C . PRO A 1 183 ? -27.270 8.735 40.244 1.00 63.59 183 PRO A C 1
ATOM 1407 O O . PRO A 1 183 ? -2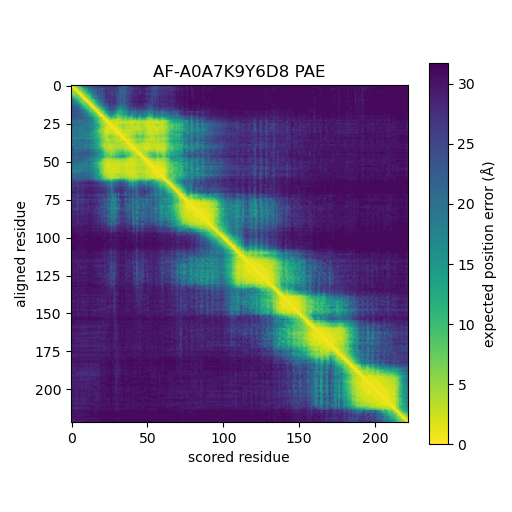6.414 8.134 40.899 1.00 63.59 183 PRO A O 1
ATOM 1410 N N . ILE A 1 184 ? -28.454 9.073 40.752 1.00 67.50 184 ILE A N 1
ATOM 1411 C CA . ILE A 1 184 ? -28.947 8.513 42.004 1.00 67.50 184 ILE A CA 1
ATOM 1412 C C . ILE A 1 184 ? -29.108 7.029 41.711 1.00 67.50 184 ILE A C 1
ATOM 1414 O O . ILE A 1 184 ? -29.905 6.646 40.857 1.00 67.50 184 ILE A O 1
ATOM 1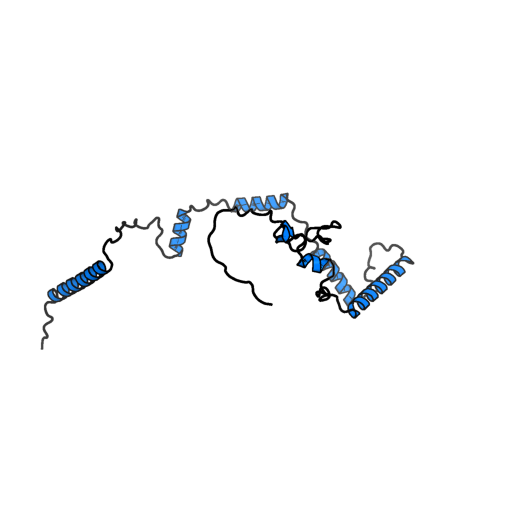418 N N . HIS A 1 185 ? -28.273 6.208 42.341 1.00 67.38 185 HIS A N 1
ATOM 1419 C CA . HIS A 1 185 ? -28.252 4.774 42.109 1.00 67.38 185 HIS A CA 1
ATOM 1420 C C . HIS A 1 185 ? -29.625 4.210 42.497 1.00 67.38 185 HIS A C 1
ATOM 1422 O O . HIS A 1 185 ? -29.927 4.062 43.681 1.00 67.38 185 HIS A O 1
ATOM 1428 N N . GLN A 1 186 ? -30.475 3.934 41.508 1.00 72.88 186 GLN A N 1
ATOM 1429 C CA . GLN A 1 186 ? -31.686 3.162 41.742 1.00 72.88 186 GLN A CA 1
ATOM 1430 C C . GLN A 1 186 ? -31.250 1.709 41.956 1.00 72.88 186 GLN A C 1
ATOM 1432 O O . GLN A 1 186 ? -30.485 1.178 41.140 1.00 72.88 186 GLN A O 1
ATOM 1437 N N . PRO A 1 187 ? -31.637 1.071 43.073 1.00 75.31 187 PRO A N 1
ATOM 1438 C CA . PRO A 1 187 ? -31.353 -0.339 43.266 1.00 75.31 187 PRO A CA 1
ATOM 1439 C C . PRO A 1 187 ? -31.995 -1.135 42.118 1.00 75.31 187 PRO A C 1
ATOM 1441 O O . PRO A 1 187 ? -33.123 -0.819 41.732 1.00 75.31 187 PRO A O 1
ATOM 1444 N N . PRO A 1 188 ? -31.293 -2.137 41.555 1.00 75.94 188 PRO A N 1
ATOM 1445 C CA . PRO A 1 188 ? -31.874 -3.025 40.559 1.00 75.94 188 PRO A CA 1
ATOM 1446 C C . PRO A 1 188 ? -33.171 -3.623 41.098 1.00 75.94 188 PRO A C 1
ATOM 1448 O O . PRO A 1 188 ? -33.197 -4.125 42.224 1.00 75.94 188 PRO A O 1
ATOM 1451 N N . ASP A 1 189 ? -34.238 -3.546 40.307 1.00 78.88 189 ASP A N 1
ATOM 1452 C CA . ASP A 1 189 ? -35.524 -4.117 40.682 1.00 78.88 189 ASP A CA 1
ATOM 1453 C C . ASP A 1 189 ? -35.358 -5.632 40.871 1.00 78.88 189 ASP A C 1
ATOM 1455 O O . ASP A 1 189 ? -34.893 -6.339 39.975 1.00 78.88 189 ASP A O 1
ATOM 1459 N N . THR A 1 190 ? -35.662 -6.116 42.074 1.00 87.69 190 THR A N 1
ATOM 1460 C CA . THR A 1 190 ? -35.528 -7.537 42.438 1.00 87.69 190 THR A CA 1
ATOM 1461 C C . THR A 1 190 ? -36.815 -8.319 42.191 1.00 87.69 190 THR A C 1
ATOM 1463 O O . THR A 1 190 ? -36.837 -9.538 42.377 1.00 87.69 190 THR A O 1
ATOM 1466 N N . ARG A 1 191 ? -37.889 -7.640 41.770 1.00 85.75 191 ARG A N 1
ATOM 1467 C CA . ARG A 1 191 ? -39.168 -8.269 41.445 1.00 85.75 191 ARG A CA 1
ATOM 1468 C C . ARG A 1 191 ? -39.046 -9.109 40.176 1.00 85.75 191 ARG A C 1
ATOM 1470 O O . ARG A 1 191 ? -38.279 -8.812 39.262 1.00 85.75 191 ARG A O 1
ATOM 1477 N N . SER A 1 192 ? -39.829 -10.182 40.119 1.00 91.00 192 SER A N 1
ATOM 1478 C CA . SER A 1 192 ? -39.962 -10.983 38.900 1.00 91.00 192 SER A CA 1
ATOM 1479 C C . SER A 1 192 ? -40.695 -10.192 37.808 1.00 91.00 192 SER A C 1
ATOM 1481 O O . SER A 1 192 ? -41.512 -9.325 38.111 1.00 91.00 192 SER A O 1
ATOM 1483 N N . LEU A 1 193 ? -40.444 -10.509 36.532 1.00 93.44 193 LEU A N 1
ATOM 1484 C CA . LEU A 1 193 ? -41.086 -9.825 35.399 1.00 93.44 193 LEU A CA 1
ATOM 1485 C C . LEU A 1 193 ? -42.625 -9.873 35.470 1.00 93.44 193 LEU A C 1
ATOM 1487 O O . LEU A 1 193 ? -43.287 -8.900 35.119 1.00 93.44 193 LEU A O 1
ATOM 1491 N N . SER A 1 194 ? -43.196 -10.986 35.944 1.00 93.44 194 SER A N 1
ATOM 1492 C CA . SER A 1 194 ? -44.645 -11.114 36.138 1.00 93.44 194 SER A CA 1
ATOM 1493 C C . SER A 1 194 ? -45.147 -10.140 37.194 1.00 93.44 194 SER A C 1
ATOM 1495 O O . SER A 1 194 ? -46.065 -9.380 36.932 1.00 93.44 194 SER A O 1
ATOM 1497 N N . GLN A 1 195 ? -44.467 -10.079 38.337 1.00 93.44 195 GLN A N 1
ATOM 1498 C CA . GLN A 1 195 ? -44.826 -9.191 39.437 1.00 93.44 195 GLN A CA 1
ATOM 1499 C C . GLN A 1 195 ? -44.685 -7.715 39.048 1.00 93.44 195 GLN A C 1
ATOM 1501 O O . GLN A 1 195 ? -45.535 -6.903 39.383 1.00 93.44 195 GLN A O 1
ATOM 1506 N N . GLN A 1 196 ? -43.663 -7.376 38.258 1.00 93.31 196 GLN A N 1
ATOM 1507 C CA . GLN A 1 196 ? -43.523 -6.041 37.681 1.00 93.31 196 GLN A CA 1
ATOM 1508 C C . GLN A 1 196 ? -44.695 -5.695 36.749 1.00 93.31 196 GLN A C 1
ATOM 1510 O O . GLN A 1 196 ? -45.164 -4.561 36.744 1.00 93.31 196 GLN A O 1
ATOM 1515 N N . THR A 1 197 ? -45.172 -6.666 35.966 1.00 96.00 197 THR A N 1
ATOM 1516 C CA . THR A 1 197 ? -46.306 -6.479 35.051 1.00 96.00 197 THR A CA 1
ATOM 1517 C C . THR A 1 197 ? -47.617 -6.318 35.819 1.00 96.00 197 THR A C 1
ATOM 1519 O O . THR A 1 197 ? -48.392 -5.417 35.512 1.00 96.00 197 THR A O 1
ATOM 1522 N N . ASP A 1 198 ? -47.841 -7.145 36.839 1.00 96.38 198 ASP A N 1
ATOM 1523 C CA . ASP A 1 198 ? -49.027 -7.084 37.695 1.00 96.38 198 ASP A CA 1
ATOM 1524 C C . ASP A 1 198 ? -49.089 -5.759 38.471 1.00 96.38 198 ASP A C 1
ATOM 1526 O O . ASP A 1 198 ? -50.143 -5.125 38.535 1.00 96.38 198 ASP A O 1
ATOM 1530 N N . ASP A 1 199 ? -47.951 -5.286 38.987 1.00 94.69 199 ASP A N 1
ATOM 1531 C CA . ASP A 1 199 ? -47.852 -3.996 39.676 1.00 94.69 199 ASP A CA 1
ATOM 1532 C C . ASP A 1 199 ? -48.159 -2.822 38.724 1.00 94.69 199 ASP A C 1
ATOM 1534 O O . ASP A 1 199 ? -48.853 -1.882 39.109 1.00 94.69 199 ASP A O 1
ATOM 1538 N N . LEU A 1 200 ? -47.698 -2.881 37.466 1.00 95.75 200 LEU A N 1
ATOM 1539 C CA . LEU A 1 200 ? -48.019 -1.871 36.445 1.00 95.75 200 LEU A CA 1
ATOM 1540 C C . LEU A 1 200 ? -49.508 -1.875 36.077 1.00 95.75 200 LEU A C 1
ATOM 1542 O O . LEU A 1 200 ? -50.115 -0.812 35.954 1.00 95.75 200 LEU A O 1
ATOM 1546 N N . LEU A 1 201 ? -50.105 -3.059 35.910 1.00 97.06 201 LEU A N 1
ATOM 1547 C CA . LEU A 1 201 ? -51.543 -3.199 35.662 1.00 97.06 201 LEU A CA 1
ATOM 1548 C C . LEU A 1 201 ? -52.364 -2.646 36.833 1.00 97.06 201 LEU A C 1
ATOM 1550 O O . LEU A 1 201 ? -53.383 -1.995 36.613 1.00 97.06 201 LEU A O 1
ATOM 1554 N N . THR A 1 202 ? -51.893 -2.868 38.060 1.00 96.06 202 THR A N 1
ATOM 1555 C CA . THR A 1 202 ? -52.517 -2.349 39.281 1.00 96.06 202 THR A CA 1
ATOM 1556 C C . THR A 1 202 ? -52.429 -0.825 39.338 1.00 96.06 202 THR A C 1
ATOM 1558 O O . THR A 1 202 ? -53.455 -0.180 39.526 1.00 96.06 202 THR A O 1
ATOM 1561 N N . GLN A 1 203 ? -51.256 -0.236 39.073 1.00 95.94 203 GLN A N 1
ATOM 1562 C CA . GLN A 1 203 ? -51.101 1.224 39.000 1.00 95.94 203 GLN A CA 1
ATOM 1563 C C . GLN A 1 203 ? -52.033 1.865 37.969 1.00 95.94 203 GLN A C 1
ATOM 1565 O O . GLN A 1 203 ? -52.672 2.868 38.267 1.00 95.94 203 GLN A O 1
ATOM 1570 N N . LEU A 1 204 ? -52.144 1.280 36.771 1.00 96.12 204 LEU A N 1
ATOM 1571 C CA . LEU A 1 204 ? -53.052 1.785 35.737 1.00 96.12 204 LEU A CA 1
ATOM 1572 C C . LEU A 1 204 ? -54.519 1.704 36.175 1.00 96.12 204 LEU A C 1
ATOM 1574 O O . LEU A 1 204 ? -55.286 2.627 35.919 1.00 96.12 204 LEU A O 1
ATOM 1578 N N . ALA A 1 205 ? -54.919 0.618 36.841 1.00 94.88 205 ALA A N 1
ATOM 1579 C CA . ALA A 1 205 ? -56.279 0.469 37.353 1.00 94.88 205 ALA A CA 1
ATOM 1580 C C . ALA A 1 205 ? -56.588 1.476 38.473 1.00 94.88 205 ALA A C 1
ATOM 1582 O O . ALA A 1 205 ? -57.679 2.044 38.511 1.00 94.88 205 ALA A O 1
ATOM 1583 N N . GLU A 1 206 ? -55.624 1.724 39.361 1.00 94.69 206 GLU A N 1
ATOM 1584 C CA . GLU A 1 206 ? -55.732 2.734 40.413 1.00 94.69 206 GLU A CA 1
ATOM 1585 C C . GLU A 1 206 ? -55.838 4.145 39.820 1.00 94.69 206 GLU A C 1
ATOM 1587 O O . GLU A 1 206 ? -56.719 4.901 40.225 1.00 94.69 206 GLU A O 1
ATOM 1592 N N . GLU A 1 207 ? -55.025 4.487 38.817 1.00 90.81 207 GLU A N 1
ATOM 1593 C CA . GLU A 1 207 ? -55.091 5.784 38.129 1.00 90.81 207 GLU A CA 1
ATOM 1594 C C . GLU A 1 207 ? -56.455 6.003 37.458 1.00 90.81 207 GLU A C 1
ATOM 1596 O O . GLU A 1 207 ? -57.089 7.035 37.672 1.00 90.81 207 GLU A O 1
ATOM 1601 N N . VAL A 1 208 ? -56.968 4.993 36.746 1.00 92.75 208 VAL A N 1
ATOM 1602 C CA . VAL A 1 208 ? -58.313 5.039 36.147 1.00 92.75 208 VAL A CA 1
ATOM 1603 C C . VAL A 1 208 ? -59.391 5.236 37.214 1.00 92.75 208 VAL A C 1
ATOM 1605 O O . VAL A 1 208 ? -60.297 6.043 37.022 1.00 92.75 208 VAL A O 1
ATOM 1608 N N . SER A 1 209 ? -59.288 4.548 38.356 1.00 89.94 209 SER A N 1
ATOM 1609 C CA . SER A 1 209 ? -60.257 4.711 39.446 1.00 89.94 209 SER A CA 1
ATOM 1610 C C . SER A 1 209 ? -60.248 6.131 40.019 1.00 89.94 209 SER A C 1
ATOM 1612 O O . SER A 1 209 ? -61.303 6.696 40.307 1.00 89.94 209 SER A O 1
ATOM 1614 N N . ILE A 1 210 ? -59.069 6.750 40.134 1.00 88.81 210 ILE A N 1
ATOM 1615 C CA . ILE A 1 210 ? -58.938 8.136 40.586 1.00 88.81 210 ILE A CA 1
ATOM 1616 C C . ILE A 1 210 ? -59.612 9.071 39.574 1.00 88.81 210 ILE A C 1
ATOM 1618 O O . ILE A 1 210 ? -60.423 9.905 39.976 1.00 88.81 210 ILE A O 1
ATOM 1622 N N . ASP A 1 211 ? -59.362 8.898 38.278 1.00 87.38 211 ASP A N 1
ATOM 1623 C CA . ASP A 1 211 ? -59.972 9.715 37.222 1.00 87.38 211 ASP A CA 1
ATOM 1624 C C . ASP A 1 211 ? -61.507 9.609 37.193 1.00 87.38 211 ASP A C 1
ATOM 1626 O O . ASP A 1 211 ? -62.201 10.621 37.040 1.00 87.38 211 ASP A O 1
ATOM 1630 N N . GLU A 1 212 ? -62.059 8.410 37.416 1.00 85.25 212 GLU A N 1
ATOM 1631 C CA . GLU A 1 212 ? -63.508 8.195 37.535 1.00 85.25 212 GLU A CA 1
ATOM 1632 C C . GLU A 1 212 ? -64.108 8.947 38.732 1.00 85.25 212 GLU A C 1
ATOM 1634 O O . GLU A 1 212 ? -65.193 9.528 38.632 1.00 85.25 212 GLU A O 1
ATOM 1639 N N . HIS A 1 213 ? -63.401 8.978 39.864 1.00 78.75 213 HIS A N 1
ATOM 1640 C CA . HIS A 1 213 ? -63.847 9.672 41.073 1.00 78.75 213 HIS A CA 1
ATOM 1641 C C . HIS A 1 213 ? -63.672 11.199 41.011 1.00 78.75 213 HIS A C 1
ATOM 1643 O O . HIS A 1 213 ? -64.354 11.917 41.748 1.00 78.75 213 HIS A O 1
ATOM 1649 N N . TYR A 1 214 ? -62.804 11.708 40.131 1.00 70.75 214 TYR A N 1
ATOM 1650 C CA . TYR A 1 214 ? -62.491 13.135 39.996 1.00 70.75 214 TYR A CA 1
ATOM 1651 C C . TYR A 1 214 ? -63.155 13.839 38.799 1.00 70.75 214 TYR A C 1
ATOM 1653 O O . TYR A 1 214 ? -62.930 15.035 38.607 1.00 70.75 214 TYR A O 1
ATOM 1661 N N . CYS A 1 215 ? -64.052 13.174 38.062 1.00 63.84 215 CYS A N 1
ATOM 1662 C CA . CYS A 1 215 ? -64.957 13.824 37.104 1.00 63.84 215 CYS A CA 1
ATOM 1663 C C . CYS A 1 215 ? -66.368 14.059 37.689 1.00 63.84 215 CYS A C 1
ATOM 1665 O O . CYS A 1 215 ? -67.292 13.287 37.412 1.00 63.84 215 CYS A O 1
ATOM 1667 N N . PRO A 1 216 ? -66.620 15.150 38.442 1.00 54.69 216 PRO A N 1
ATOM 1668 C CA . PRO A 1 216 ? -67.979 15.580 38.725 1.00 54.69 216 PRO A CA 1
ATOM 1669 C C . PRO A 1 216 ? -68.584 16.199 37.456 1.00 54.69 216 PRO A C 1
ATOM 1671 O O . PRO A 1 216 ? -68.301 17.338 37.100 1.00 54.69 216 PRO A O 1
ATOM 1674 N N . GLY A 1 217 ? -69.407 15.401 36.774 1.00 55.59 217 GLY A N 1
ATOM 1675 C CA . GLY A 1 217 ? -70.446 15.770 35.808 1.00 55.59 217 GLY A CA 1
ATOM 1676 C C . GLY A 1 217 ? -70.335 17.110 35.072 1.00 55.59 217 GLY A C 1
ATOM 1677 O O . GLY A 1 217 ? -70.781 18.143 35.569 1.00 55.59 217 GLY A O 1
ATOM 1678 N N . VAL A 1 218 ? -69.985 17.050 33.786 1.00 54.03 218 VAL A N 1
ATOM 1679 C CA . VAL A 1 218 ? -70.638 17.934 32.813 1.00 54.03 218 VAL A CA 1
ATOM 1680 C C . VAL A 1 218 ? -72.035 17.355 32.589 1.00 54.03 218 VAL A C 1
ATOM 1682 O O . VAL A 1 218 ? -72.211 16.402 31.832 1.00 54.03 218 VAL A O 1
ATOM 1685 N N . GLN A 1 219 ? -73.032 17.867 33.315 1.00 52.12 219 GLN A N 1
ATOM 1686 C CA . GLN A 1 219 ? -74.426 17.570 32.990 1.00 52.12 219 GLN A CA 1
ATOM 1687 C C . GLN A 1 219 ? -74.747 18.086 31.579 1.00 52.12 219 GLN A C 1
ATOM 1689 O O . GLN A 1 219 ? -74.348 19.206 31.248 1.00 52.12 219 GLN A O 1
ATOM 1694 N N . PRO A 1 220 ? -75.502 17.335 30.758 1.00 54.62 220 PRO A N 1
ATOM 1695 C CA . PRO A 1 220 ? -76.026 17.869 29.514 1.00 54.62 220 PRO A CA 1
ATOM 1696 C C . PRO A 1 220 ? -77.157 18.849 29.855 1.00 54.62 220 PRO A C 1
ATOM 1698 O O . PRO A 1 220 ? -78.220 18.447 30.326 1.00 54.62 220 PRO A O 1
ATOM 1701 N N . GLN A 1 221 ? -76.920 20.147 29.660 1.00 49.16 221 GLN A N 1
ATOM 1702 C CA . GLN A 1 221 ? -77.998 21.134 29.628 1.00 49.16 221 GLN A CA 1
ATOM 1703 C C . GLN A 1 221 ? -78.597 21.174 28.220 1.00 49.16 221 GLN A C 1
ATOM 1705 O O . GLN A 1 221 ? -77.860 21.453 27.280 1.00 49.16 221 GLN A O 1
ATOM 1710 N N . GLY A 1 222 ? -79.915 20.951 28.140 1.00 42.03 222 GLY A N 1
ATOM 1711 C CA . GLY A 1 222 ? -80.834 21.532 27.145 1.00 42.03 222 GLY A CA 1
ATOM 1712 C C . GLY A 1 222 ? -80.637 21.148 25.690 1.00 42.03 222 GLY A C 1
ATOM 1713 O O . GLY A 1 222 ? -79.845 21.838 25.017 1.00 42.03 222 GLY A O 1
#

pLDDT: mean 75.2, std 17.34, range [37.19, 97.06]

Secondary structure (DSSP, 8-state):
-----S----------------EEPTTT--EE-GGG--EEEE-TTT-SSEEEE-HHHHHHHTT-S---SGGGGSPPHHHHHHHHHHHHHHHHHHHHTTTS-----SSS-TTTT--HHHHHHHHHHHHHHHHHSPP----HHHHHHHHHHHHHTT-SPPPPHHHHHHHHHHHTT---TTTSPP---PPPP-S-HHHHHHHHHHHHHHHHHHHHHH--------